Protein AF-A0A3M6FB90-F1 (afdb_monomer_lite)

InterPro domains:
  IPR027417 P-loop containing nucleoside triphosphate hydrolase [SSF52540] (6-266)

Radius of gyration: 25.92 Å; chains: 1; bounding box: 70×62×70 Å

Sequence (320 aa):
EALNLLPLTRPASAWEEDGNALFATLDGKLYPVGLATPKQNKLTSVVTGSSGQGKSVLLNKLGNVTVSSAQQRLPFMAGVDKGFSMQGQVALLRDSLPPERKDEVVGIVLQNSPKHCRNLFDIQLGARFPIAPERNWIISMLTAMCIDPSTGNPPNERDTRQILDRVISMAYTANAEKSPRAWARGVVPEVDTALDKSGLIERYSAQWWDSSTWYEVRDLLFEAGFVKEAQLAQFEAVPELADMTTFLNHEDVESAYGRVQRDGSQELLLEYLHRCMTDACREFKMLAGRTQFLISPRTRVIAIDLNNVMGDNSTNAGHL

Structure (mmCIF, N/CA/C/O backbone):
data_AF-A0A3M6FB90-F1
#
_entry.id   AF-A0A3M6FB90-F1
#
loop_
_atom_site.group_PDB
_atom_site.id
_atom_site.type_symbol
_atom_site.label_atom_id
_atom_site.label_alt_id
_atom_site.label_comp_id
_atom_site.label_asym_id
_atom_site.label_entity_id
_atom_site.label_seq_id
_atom_site.pdbx_PDB_ins_code
_atom_site.Cartn_x
_atom_site.Cartn_y
_atom_site.Cartn_z
_atom_site.occupancy
_atom_site.B_iso_or_equiv
_atom_site.auth_seq_id
_atom_site.auth_comp_id
_atom_site.auth_asym_id
_atom_site.auth_atom_id
_atom_site.pdbx_PDB_model_num
ATOM 1 N N . GLU A 1 1 ? 49.962 -18.627 -41.377 1.00 57.66 1 GLU A N 1
ATOM 2 C CA . GLU A 1 1 ? 48.523 -18.891 -41.612 1.00 57.66 1 GLU A CA 1
ATOM 3 C C . GLU A 1 1 ? 47.792 -19.479 -40.402 1.00 57.66 1 GLU A C 1
ATOM 5 O O . GLU A 1 1 ? 46.754 -18.937 -40.057 1.00 57.66 1 GLU A O 1
ATOM 10 N N . ALA A 1 2 ? 48.325 -20.482 -39.689 1.00 67.81 2 ALA A N 1
ATOM 11 C CA . ALA A 1 2 ? 47.663 -21.070 -38.506 1.00 67.81 2 ALA A CA 1
ATOM 12 C C . ALA A 1 2 ? 47.302 -20.070 -37.379 1.00 67.81 2 ALA A C 1
ATOM 14 O O . ALA A 1 2 ? 46.277 -20.229 -36.726 1.00 67.81 2 ALA A O 1
ATOM 15 N N . LEU A 1 3 ? 48.095 -19.007 -37.187 1.00 70.31 3 LEU A N 1
ATOM 16 C CA . LEU A 1 3 ? 47.821 -17.946 -36.204 1.00 70.31 3 LEU A CA 1
ATOM 17 C C . LEU A 1 3 ? 46.513 -17.177 -36.464 1.00 70.31 3 LEU A C 1
ATOM 19 O O . LEU A 1 3 ? 45.888 -16.733 -35.508 1.00 70.31 3 LEU A O 1
ATOM 23 N N . ASN A 1 4 ? 46.067 -17.071 -37.721 1.00 62.62 4 ASN A N 1
ATOM 24 C CA . ASN A 1 4 ? 44.816 -16.383 -38.074 1.00 62.62 4 ASN A CA 1
ATOM 25 C C . ASN A 1 4 ? 43.567 -17.222 -37.752 1.00 62.62 4 ASN A C 1
ATOM 27 O O . ASN A 1 4 ? 42.459 -16.696 -37.769 1.00 62.62 4 ASN A O 1
ATOM 31 N N . LEU A 1 5 ? 43.742 -18.519 -37.475 1.00 68.62 5 LEU A N 1
ATOM 32 C CA . LEU A 1 5 ? 42.675 -19.433 -37.061 1.00 68.62 5 LEU A CA 1
ATOM 33 C C . LEU A 1 5 ? 42.572 -19.550 -35.531 1.00 68.62 5 LEU A C 1
ATOM 35 O O . LEU A 1 5 ? 41.644 -20.182 -35.025 1.00 68.62 5 LEU A O 1
ATOM 39 N N . LEU A 1 6 ? 43.516 -18.965 -34.783 1.00 70.25 6 LEU A N 1
ATOM 40 C CA . LEU A 1 6 ? 43.480 -18.978 -33.326 1.00 70.25 6 LEU A CA 1
ATOM 41 C C . LEU A 1 6 ? 42.429 -17.976 -32.818 1.00 70.25 6 LEU A C 1
ATOM 43 O O . LEU A 1 6 ? 42.374 -16.845 -33.304 1.00 70.25 6 LEU A O 1
ATOM 47 N N . PRO A 1 7 ? 41.627 -18.329 -31.798 1.00 70.50 7 PRO A N 1
ATOM 48 C CA . PRO A 1 7 ? 40.563 -17.479 -31.262 1.00 70.50 7 PRO A CA 1
ATOM 49 C C . PRO A 1 7 ? 41.095 -16.331 -30.378 1.00 70.50 7 PRO A C 1
ATOM 51 O O . PRO A 1 7 ? 40.487 -15.999 -29.365 1.00 70.50 7 PRO A O 1
ATOM 54 N N . LEU A 1 8 ? 42.233 -15.731 -30.739 1.00 70.44 8 LEU A N 1
ATOM 55 C CA . LEU A 1 8 ? 42.980 -14.768 -29.919 1.00 70.44 8 LEU A CA 1
ATOM 56 C C . LEU A 1 8 ? 42.207 -13.470 -29.654 1.00 70.44 8 LEU A C 1
ATOM 58 O O . LEU A 1 8 ? 42.448 -12.809 -28.651 1.00 70.44 8 LEU A O 1
ATOM 62 N N . THR A 1 9 ? 41.274 -13.111 -30.536 1.00 71.62 9 THR A N 1
ATOM 63 C CA . THR A 1 9 ? 40.441 -11.904 -30.424 1.00 71.62 9 THR A CA 1
ATOM 64 C C . THR A 1 9 ? 38.995 -12.207 -30.031 1.00 71.62 9 THR A C 1
ATOM 66 O O . THR A 1 9 ? 38.161 -11.301 -30.029 1.00 71.62 9 THR A O 1
ATOM 69 N N . ARG A 1 10 ? 38.658 -13.467 -29.708 1.00 73.44 10 ARG A N 1
ATOM 70 C CA . ARG A 1 10 ? 37.277 -13.814 -29.349 1.00 73.44 10 ARG A CA 1
ATOM 71 C C . ARG A 1 10 ? 36.937 -13.240 -27.972 1.00 73.44 10 ARG A C 1
ATOM 73 O O . ARG A 1 10 ? 37.688 -13.481 -27.027 1.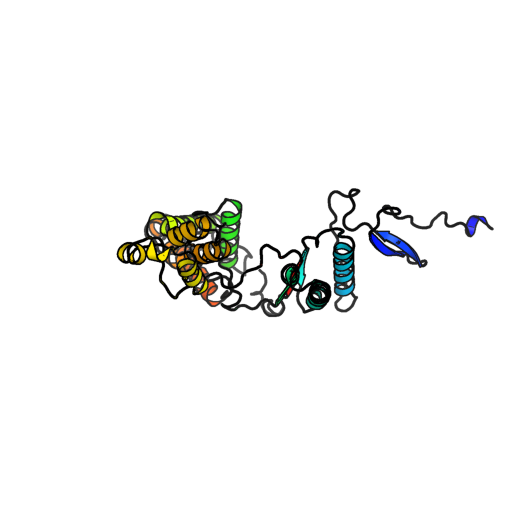00 73.44 10 ARG A O 1
ATOM 80 N N . PRO A 1 11 ? 35.785 -12.565 -27.816 1.00 74.19 11 PRO A N 1
ATOM 81 C CA . PRO A 1 11 ? 35.338 -12.084 -26.515 1.00 74.19 11 PRO A CA 1
ATOM 82 C C . PRO A 1 11 ? 35.272 -13.221 -25.485 1.00 74.19 11 PRO A C 1
ATOM 84 O O . PRO A 1 11 ? 34.698 -14.289 -25.741 1.00 74.19 11 PRO A O 1
ATOM 87 N N . ALA A 1 12 ? 35.870 -12.995 -24.319 1.00 82.38 12 ALA A N 1
ATOM 88 C CA . ALA A 1 12 ? 35.748 -13.843 -23.138 1.00 82.38 12 ALA A CA 1
ATOM 89 C C . ALA A 1 12 ? 34.747 -13.208 -22.171 1.00 82.38 12 ALA A C 1
ATOM 91 O O . ALA A 1 12 ? 34.645 -11.983 -22.099 1.00 82.38 12 ALA A O 1
ATOM 92 N N . SER A 1 13 ? 33.989 -14.037 -21.458 1.00 87.69 13 SER A N 1
ATOM 93 C CA . SER A 1 13 ? 33.039 -13.524 -20.476 1.00 87.69 13 SER A CA 1
ATOM 94 C C . SER A 1 13 ? 33.740 -13.236 -19.151 1.00 87.69 13 SER A C 1
ATOM 96 O O . SER A 1 13 ? 34.581 -14.006 -18.703 1.00 87.69 13 SER A O 1
ATOM 98 N N . ALA A 1 14 ? 33.336 -12.167 -18.463 1.00 86.75 14 ALA A N 1
ATOM 99 C CA . ALA A 1 14 ? 33.752 -11.920 -17.079 1.00 86.75 14 ALA A CA 1
ATOM 100 C C . ALA A 1 14 ? 33.159 -12.942 -16.076 1.00 86.75 14 ALA A C 1
ATOM 102 O O . ALA A 1 14 ? 33.576 -13.010 -14.914 1.00 86.75 14 ALA A O 1
ATOM 103 N N . TRP A 1 15 ? 32.190 -13.745 -16.529 1.00 90.19 15 TRP A N 1
ATOM 104 C CA . TRP A 1 15 ? 31.430 -14.718 -15.744 1.00 90.19 15 TRP A CA 1
ATOM 105 C C . TRP A 1 15 ? 31.609 -16.150 -16.255 1.00 90.19 15 TRP A C 1
ATOM 107 O O . TRP A 1 15 ? 30.656 -16.923 -16.260 1.00 90.19 15 TRP A O 1
ATOM 117 N N . GLU A 1 16 ? 32.801 -16.509 -16.739 1.00 83.31 16 GLU A N 1
ATOM 118 C CA . GLU A 1 16 ? 33.046 -17.845 -17.309 1.00 83.31 16 GLU A CA 1
ATOM 119 C C . GLU A 1 16 ? 32.691 -18.998 -16.358 1.00 83.31 16 GLU A C 1
ATOM 121 O O . GLU A 1 16 ? 32.164 -20.009 -16.813 1.00 83.31 16 GLU A O 1
ATOM 126 N N . GLU A 1 17 ? 32.906 -18.830 -15.053 1.00 82.19 17 GLU A N 1
ATOM 127 C CA . GLU A 1 17 ? 32.655 -19.875 -14.050 1.00 82.19 17 GLU A CA 1
ATOM 128 C C . GLU A 1 17 ? 31.279 -19.766 -13.367 1.00 82.19 17 GLU A C 1
ATOM 130 O O . GLU A 1 17 ? 30.759 -20.757 -12.862 1.00 82.19 17 GLU A O 1
ATOM 135 N N . ASP A 1 18 ? 30.681 -18.571 -13.336 1.00 83.38 18 ASP A N 1
ATOM 136 C CA . ASP A 1 18 ? 29.520 -18.239 -12.494 1.00 83.38 18 ASP A CA 1
ATOM 137 C C . ASP A 1 18 ? 28.369 -17.547 -13.251 1.00 83.38 18 ASP A C 1
ATOM 139 O O . ASP A 1 18 ? 27.427 -17.027 -12.648 1.00 83.38 18 ASP A O 1
ATOM 143 N N . GLY A 1 19 ? 28.427 -17.528 -14.584 1.00 87.88 19 GLY A N 1
ATOM 144 C CA . GLY A 1 19 ? 27.372 -16.990 -15.436 1.00 87.88 19 GLY A CA 1
ATOM 145 C C . GLY A 1 19 ? 26.162 -17.919 -15.488 1.00 87.88 19 GLY A C 1
ATOM 146 O O . GLY A 1 19 ? 26.261 -19.062 -15.927 1.00 87.88 19 GLY A O 1
ATOM 147 N N . ASN A 1 20 ? 24.995 -17.417 -15.089 1.00 89.81 20 ASN A N 1
ATOM 148 C CA . ASN A 1 20 ? 23.752 -18.190 -15.057 1.00 89.81 20 ASN A CA 1
ATOM 149 C C . ASN A 1 20 ? 22.859 -17.975 -16.289 1.00 89.81 20 ASN A C 1
ATOM 151 O O . ASN A 1 20 ? 22.000 -18.805 -16.583 1.00 89.81 20 ASN A O 1
ATOM 155 N N . ALA A 1 21 ? 23.063 -16.890 -17.039 1.00 92.00 21 ALA A N 1
ATOM 156 C CA . ALA A 1 21 ? 22.379 -16.639 -18.299 1.00 92.00 21 ALA A CA 1
ATOM 157 C C . ALA A 1 21 ? 23.308 -16.916 -19.482 1.00 92.00 21 ALA A C 1
ATOM 159 O O . ALA A 1 21 ? 24.331 -16.259 -19.651 1.00 92.00 21 ALA A O 1
ATOM 160 N N . LEU A 1 22 ? 22.928 -17.858 -20.344 1.00 90.75 22 LEU A N 1
ATOM 161 C CA . LEU A 1 22 ? 23.675 -18.150 -21.564 1.00 90.75 22 LEU A CA 1
ATOM 162 C C . LEU A 1 22 ? 23.155 -17.319 -22.743 1.00 90.75 22 LEU A C 1
ATOM 164 O O . LEU A 1 22 ? 21.958 -17.332 -23.078 1.00 90.75 22 LEU A O 1
ATOM 168 N N . PHE A 1 23 ? 24.087 -16.621 -23.386 1.00 90.94 23 PHE A N 1
ATOM 169 C CA . PHE A 1 23 ? 23.907 -15.900 -24.641 1.00 90.94 23 PHE A CA 1
ATOM 170 C C . PHE A 1 23 ? 24.831 -16.462 -25.720 1.00 90.94 23 PHE A C 1
ATOM 172 O O . PHE A 1 23 ? 25.692 -17.293 -25.441 1.00 90.94 23 PHE A O 1
ATOM 179 N N . ALA A 1 24 ? 24.641 -16.008 -26.956 1.00 89.62 24 ALA A N 1
ATOM 180 C CA . ALA A 1 24 ? 25.548 -16.284 -28.058 1.00 89.62 24 ALA A CA 1
ATOM 181 C C . ALA A 1 24 ? 26.187 -14.974 -28.525 1.00 89.62 24 ALA A C 1
ATOM 183 O O . ALA A 1 24 ? 25.503 -13.955 -28.645 1.00 89.62 24 ALA A O 1
ATOM 184 N N . THR A 1 25 ? 27.490 -14.997 -28.786 1.00 87.00 25 THR A N 1
ATOM 185 C CA . THR A 1 25 ? 28.162 -13.930 -29.534 1.00 87.00 25 THR A CA 1
ATOM 186 C C . THR A 1 25 ? 27.750 -13.972 -31.012 1.00 87.00 25 THR A C 1
ATOM 188 O O . THR A 1 25 ? 27.161 -14.949 -31.478 1.00 87.00 25 THR A O 1
ATOM 191 N N . LEU A 1 26 ? 28.079 -12.925 -31.778 1.00 84.00 26 LEU A N 1
ATOM 192 C CA . LEU A 1 26 ? 27.757 -12.847 -33.215 1.00 84.00 26 LEU A CA 1
ATOM 193 C C . LEU A 1 26 ? 28.362 -13.994 -34.042 1.00 84.00 26 LEU A C 1
ATOM 195 O O . LEU A 1 26 ? 27.799 -14.393 -35.053 1.00 84.00 26 LEU A O 1
ATOM 199 N N . ASP A 1 27 ? 29.488 -14.541 -33.594 1.00 84.31 27 ASP A N 1
ATOM 200 C CA . ASP A 1 27 ? 30.181 -15.690 -34.178 1.00 84.31 27 ASP A CA 1
ATOM 201 C C . ASP A 1 27 ? 29.776 -17.035 -33.533 1.00 84.31 27 ASP A C 1
ATOM 203 O O . ASP A 1 27 ? 30.463 -18.043 -33.703 1.00 84.31 27 ASP A O 1
ATOM 207 N N . GLY A 1 28 ? 28.679 -17.064 -32.767 1.00 82.94 28 GLY A N 1
ATOM 208 C CA . GLY A 1 28 ? 28.059 -18.286 -32.247 1.00 82.94 28 GLY A CA 1
ATOM 209 C C . GLY A 1 28 ? 28.736 -18.916 -31.024 1.00 82.94 28 GLY A C 1
ATOM 210 O O . GLY A 1 28 ? 28.388 -20.036 -30.652 1.00 82.94 28 GLY A O 1
ATOM 211 N N . LYS A 1 29 ? 29.690 -18.235 -30.372 1.00 85.94 29 LYS A N 1
ATOM 212 C CA . LYS A 1 29 ? 30.288 -18.705 -29.110 1.00 85.94 29 LYS A CA 1
ATOM 213 C C . LYS A 1 29 ? 29.269 -18.557 -27.983 1.00 85.94 29 LYS A C 1
ATOM 215 O O . LYS A 1 29 ? 28.651 -17.501 -27.848 1.00 85.94 29 LYS A O 1
ATOM 220 N N . LEU A 1 30 ? 29.146 -19.573 -27.128 1.00 87.75 30 LEU A N 1
ATOM 221 C CA . LEU A 1 30 ? 28.427 -19.417 -25.865 1.00 87.75 30 LEU A CA 1
ATOM 222 C C . LEU A 1 30 ? 29.111 -18.351 -25.006 1.00 87.75 30 LEU A C 1
ATOM 224 O O . LEU A 1 30 ? 30.325 -18.373 -24.801 1.00 87.75 30 LEU A O 1
ATOM 228 N N . TYR A 1 31 ? 28.306 -17.424 -24.508 1.00 91.06 31 TYR A N 1
ATOM 229 C CA . TYR A 1 31 ? 28.740 -16.281 -23.730 1.00 91.06 31 TYR A CA 1
ATOM 230 C C . TYR A 1 31 ? 27.931 -16.223 -22.429 1.00 91.06 31 TYR A C 1
ATOM 232 O O . TYR A 1 31 ? 26.781 -15.770 -22.438 1.00 91.06 31 TYR A O 1
ATOM 240 N N . PRO A 1 32 ? 28.489 -16.730 -21.317 1.00 92.19 32 PRO A N 1
ATOM 241 C CA . PRO A 1 32 ? 27.835 -16.679 -20.015 1.00 92.19 32 PRO A CA 1
ATOM 242 C C . PRO A 1 32 ? 27.704 -15.238 -19.522 1.00 92.19 32 PRO A C 1
ATOM 244 O O . PRO A 1 32 ? 28.607 -14.430 -19.714 1.00 92.19 32 PRO A O 1
ATOM 247 N N . VAL A 1 33 ? 26.605 -14.905 -18.858 1.00 91.56 33 VAL A N 1
ATOM 248 C CA . VAL A 1 33 ? 26.368 -13.606 -18.219 1.00 91.56 33 VAL A CA 1
ATOM 249 C C . VAL A 1 33 ? 25.783 -13.852 -16.833 1.00 91.56 33 VAL A C 1
ATOM 251 O O . VAL A 1 33 ? 24.835 -14.622 -16.687 1.00 91.56 33 VAL A O 1
ATOM 254 N N . GLY A 1 34 ? 26.352 -13.220 -15.808 1.00 90.38 34 GLY A N 1
ATOM 255 C CA . GLY A 1 34 ? 25.862 -13.320 -14.434 1.00 90.38 34 GLY A CA 1
ATOM 256 C C . GLY A 1 34 ? 24.771 -12.288 -14.148 1.00 90.38 34 GLY A C 1
ATOM 257 O O . GLY A 1 34 ? 25.040 -11.092 -14.183 1.00 90.38 34 GLY A O 1
ATOM 258 N N . LEU A 1 35 ? 23.549 -12.732 -13.839 1.00 87.88 35 LEU A N 1
ATOM 259 C CA . LEU A 1 35 ? 22.419 -11.843 -13.519 1.00 87.88 35 LEU A CA 1
ATOM 260 C C . LEU A 1 35 ? 22.341 -11.432 -12.037 1.00 87.88 35 LEU A C 1
ATOM 262 O O . LEU A 1 35 ? 21.669 -10.464 -11.695 1.00 87.88 35 LEU A O 1
ATOM 266 N N . ALA A 1 36 ? 23.006 -12.168 -11.148 1.00 80.06 36 ALA A N 1
ATOM 267 C CA . ALA A 1 36 ? 23.007 -11.918 -9.703 1.00 80.06 36 ALA A CA 1
ATOM 268 C C . ALA A 1 36 ? 24.271 -12.501 -9.045 1.00 80.06 36 ALA A C 1
ATOM 270 O O . ALA A 1 36 ? 24.206 -13.204 -8.039 1.00 80.06 36 ALA A O 1
ATOM 271 N N . THR A 1 37 ? 25.428 -12.280 -9.672 1.00 83.38 37 THR A N 1
ATOM 272 C CA . THR A 1 37 ? 26.717 -12.796 -9.188 1.00 83.38 37 THR A CA 1
ATOM 273 C C . THR A 1 37 ? 27.271 -11.952 -8.028 1.00 83.38 37 THR A C 1
ATOM 275 O O . THR A 1 37 ? 27.143 -10.725 -8.057 1.00 83.38 37 THR A O 1
ATOM 278 N N . PRO A 1 38 ? 27.990 -12.558 -7.062 1.00 83.50 38 PRO A N 1
ATOM 279 C CA . PRO A 1 38 ? 28.773 -11.828 -6.060 1.00 83.50 38 PRO A CA 1
ATOM 280 C C . PRO A 1 38 ? 29.845 -10.897 -6.648 1.00 83.50 38 PRO A C 1
ATOM 282 O O . PRO A 1 38 ? 30.330 -10.007 -5.954 1.00 83.50 38 PRO A O 1
ATOM 285 N N . LYS A 1 39 ? 30.224 -11.070 -7.923 1.00 86.56 39 LYS A N 1
ATOM 286 C CA . LYS A 1 39 ? 31.179 -10.188 -8.614 1.00 86.56 39 LYS A CA 1
ATOM 287 C C . LYS A 1 39 ? 30.626 -8.778 -8.863 1.00 86.56 39 LYS A C 1
ATOM 289 O O . LYS A 1 39 ? 31.384 -7.896 -9.258 1.00 86.56 39 LYS A O 1
ATOM 294 N N . GLN A 1 40 ? 29.321 -8.555 -8.683 1.00 86.56 40 GLN A N 1
ATOM 295 C CA . GLN A 1 40 ? 28.682 -7.254 -8.868 1.00 86.56 40 GLN A CA 1
ATOM 296 C C . GLN A 1 40 ? 27.801 -6.900 -7.669 1.00 86.56 40 GLN A C 1
ATOM 298 O O . GLN A 1 40 ? 26.905 -7.651 -7.301 1.00 86.56 40 GLN A O 1
ATOM 303 N N . ASN A 1 41 ? 27.985 -5.699 -7.117 1.00 86.75 41 ASN A N 1
ATOM 304 C CA . ASN A 1 41 ? 27.147 -5.206 -6.015 1.00 86.75 41 ASN A CA 1
ATOM 305 C C . ASN A 1 41 ? 25.705 -4.900 -6.454 1.00 86.75 41 ASN A C 1
ATOM 307 O O . ASN A 1 41 ? 24.780 -4.962 -5.650 1.00 86.75 41 ASN A O 1
ATOM 311 N N . LYS A 1 42 ? 25.515 -4.515 -7.722 1.00 88.12 42 LYS A N 1
ATOM 312 C CA . LYS A 1 42 ? 24.215 -4.166 -8.301 1.00 88.12 42 LYS A CA 1
ATOM 313 C C . LYS A 1 42 ? 24.225 -4.445 -9.800 1.00 88.12 42 LYS A C 1
ATOM 315 O O . LYS A 1 42 ? 25.129 -3.986 -10.496 1.00 88.12 42 LYS A O 1
ATOM 320 N N . LEU A 1 43 ? 23.180 -5.103 -10.299 1.00 87.50 43 LEU A N 1
ATOM 321 C CA . LEU A 1 43 ? 22.895 -5.205 -11.729 1.00 87.50 43 LEU A CA 1
ATOM 322 C C . LEU A 1 43 ? 21.730 -4.279 -12.081 1.00 87.50 43 LEU A C 1
ATOM 324 O O . LEU A 1 43 ? 20.650 -4.377 -11.509 1.00 87.50 43 LEU A O 1
ATOM 328 N N . THR A 1 44 ? 21.955 -3.365 -13.022 1.00 89.94 44 THR A N 1
ATOM 329 C CA . THR A 1 44 ? 20.893 -2.558 -13.637 1.00 89.94 44 THR A CA 1
ATOM 330 C C . THR A 1 44 ? 20.956 -2.787 -15.136 1.00 89.94 44 THR A C 1
ATOM 332 O O . THR A 1 44 ? 22.015 -2.619 -15.737 1.00 89.94 44 THR A O 1
ATOM 335 N N . SER A 1 45 ? 19.841 -3.191 -15.736 1.00 88.06 45 SER A N 1
ATOM 336 C CA . SER A 1 45 ? 19.761 -3.480 -17.166 1.00 88.06 45 SER A CA 1
ATOM 337 C C . SER A 1 45 ? 18.699 -2.606 -17.809 1.00 88.06 45 SER A C 1
ATOM 339 O O . SER A 1 45 ? 17.591 -2.484 -17.293 1.00 88.06 45 SER A O 1
ATOM 341 N N . VAL A 1 46 ? 19.042 -2.017 -18.950 1.00 91.06 46 VAL A N 1
ATOM 342 C CA . VAL A 1 46 ? 18.115 -1.244 -19.776 1.00 91.06 46 VAL A CA 1
ATOM 343 C C . VAL A 1 46 ? 17.931 -2.012 -21.076 1.00 91.06 46 VAL A C 1
ATOM 345 O O . VAL A 1 46 ? 18.893 -2.241 -21.806 1.00 91.06 46 VAL A O 1
ATOM 348 N N . VAL A 1 47 ? 16.700 -2.441 -21.347 1.00 89.56 47 VAL A N 1
ATOM 349 C CA . VAL A 1 47 ? 16.348 -3.176 -22.567 1.00 89.56 47 VAL A CA 1
ATOM 350 C C . VAL A 1 47 ? 15.525 -2.255 -23.456 1.00 89.56 47 VAL A C 1
ATOM 352 O O . VAL A 1 47 ? 14.409 -1.877 -23.104 1.00 89.56 47 VAL A O 1
ATOM 355 N N . THR A 1 48 ? 16.069 -1.897 -24.616 1.00 90.06 48 THR A N 1
ATOM 356 C CA . THR A 1 48 ? 15.424 -0.999 -25.581 1.00 90.06 48 THR A CA 1
ATOM 357 C C . THR A 1 48 ? 15.062 -1.742 -26.865 1.00 90.06 48 THR A C 1
ATOM 359 O O . THR A 1 48 ? 15.633 -2.779 -27.196 1.00 90.06 48 THR A O 1
ATOM 362 N N . GLY A 1 49 ? 14.062 -1.237 -27.586 1.00 87.31 49 GLY A N 1
ATOM 363 C CA . GLY A 1 49 ? 13.613 -1.814 -28.853 1.00 87.31 49 GLY A CA 1
ATOM 364 C C . GLY A 1 49 ? 12.170 -1.446 -29.179 1.00 87.31 49 GLY A C 1
ATOM 365 O O . GLY A 1 49 ? 11.386 -1.110 -28.289 1.00 87.31 49 GLY A O 1
ATOM 366 N N . SER A 1 50 ? 11.787 -1.540 -30.448 1.00 87.31 50 SER A N 1
ATOM 367 C CA . SER A 1 50 ? 10.405 -1.300 -30.890 1.00 87.31 50 SER A CA 1
ATOM 368 C C . SER A 1 50 ? 9.451 -2.403 -30.410 1.00 87.31 50 SER A C 1
ATOM 370 O O . SER A 1 50 ? 9.879 -3.460 -29.927 1.00 87.31 50 SER A O 1
ATOM 372 N N . SER A 1 51 ? 8.139 -2.163 -30.478 1.00 83.56 51 SER A N 1
ATOM 373 C CA . SER A 1 51 ? 7.147 -3.219 -30.218 1.00 83.56 51 SER A CA 1
ATOM 374 C C . SER A 1 51 ? 7.382 -4.417 -31.152 1.00 83.56 51 SER A C 1
ATOM 376 O O . SER A 1 51 ? 7.809 -4.234 -32.290 1.00 83.56 51 SER A O 1
ATOM 378 N N . GLY A 1 52 ? 7.183 -5.641 -30.658 1.00 83.88 52 GLY A N 1
ATOM 379 C CA . GLY A 1 52 ? 7.390 -6.875 -31.433 1.00 83.88 52 GLY A CA 1
ATOM 380 C C . GLY A 1 52 ? 8.843 -7.360 -31.584 1.00 83.88 52 GLY A C 1
ATOM 381 O O . GLY A 1 52 ? 9.050 -8.481 -32.025 1.00 83.88 52 GLY A O 1
ATOM 382 N N . GLN A 1 53 ? 9.854 -6.597 -31.151 1.00 88.69 53 GLN A N 1
ATOM 383 C CA . GLN A 1 53 ? 11.281 -6.968 -31.282 1.00 88.69 53 GLN A CA 1
ATOM 384 C C . GLN A 1 53 ? 11.799 -7.924 -30.183 1.00 88.69 53 GLN A C 1
ATOM 386 O O . GLN A 1 53 ? 12.996 -8.013 -29.933 1.00 88.69 53 GLN A O 1
ATOM 391 N N . GLY A 1 54 ? 10.907 -8.610 -29.459 1.00 87.19 54 GLY A N 1
ATOM 392 C CA . GLY A 1 54 ? 11.301 -9.615 -28.461 1.00 87.19 54 GLY A CA 1
ATOM 393 C C . GLY A 1 54 ? 11.751 -9.084 -27.090 1.00 87.19 54 GLY A C 1
ATOM 394 O O . GLY A 1 54 ? 12.266 -9.864 -26.292 1.00 87.19 54 GLY A O 1
ATOM 395 N N . LYS A 1 55 ? 11.521 -7.804 -26.755 1.00 89.25 55 LYS A N 1
ATOM 396 C CA . LYS A 1 55 ? 11.858 -7.239 -25.426 1.00 89.25 55 LYS A CA 1
ATOM 397 C C . LYS A 1 55 ? 11.271 -8.047 -24.263 1.00 89.25 55 LYS A C 1
ATOM 399 O O . LYS A 1 55 ? 12.003 -8.445 -23.363 1.00 89.25 55 LYS A O 1
ATOM 404 N N . SER A 1 56 ? 9.966 -8.323 -24.307 1.00 87.19 56 SER A N 1
ATOM 405 C CA . SER A 1 56 ? 9.275 -9.089 -23.261 1.00 87.19 56 SER A CA 1
ATOM 406 C C . SER A 1 56 ? 9.769 -10.534 -23.194 1.00 87.19 56 SER A C 1
ATOM 408 O O . SER A 1 56 ? 9.893 -11.091 -22.110 1.00 87.19 56 SER A O 1
ATOM 410 N N . VAL A 1 57 ? 10.131 -11.128 -24.339 1.00 88.56 57 VAL A N 1
ATOM 411 C CA . VAL A 1 57 ? 10.731 -12.472 -24.392 1.00 88.56 57 VAL A CA 1
ATOM 412 C C . VAL A 1 57 ? 12.076 -12.483 -23.672 1.00 88.56 57 VAL A C 1
ATOM 414 O O . VAL A 1 57 ? 12.326 -13.372 -22.860 1.00 88.56 57 VAL A O 1
ATOM 417 N N . LEU A 1 58 ? 12.924 -11.480 -23.923 1.00 89.81 58 LEU A N 1
ATOM 418 C CA . LEU A 1 58 ? 14.202 -11.343 -23.234 1.00 89.81 58 LEU A CA 1
ATOM 419 C C . LEU A 1 58 ? 13.995 -11.156 -21.726 1.00 89.81 58 LEU A C 1
ATOM 421 O O . LEU A 1 58 ? 14.569 -11.917 -20.957 1.00 89.81 58 LEU A O 1
ATOM 425 N N . LEU A 1 59 ? 13.153 -10.211 -21.297 1.00 89.62 59 LEU A N 1
ATOM 426 C CA . LEU A 1 59 ? 12.898 -9.957 -19.872 1.00 89.62 59 LEU A CA 1
ATOM 427 C C . LEU A 1 59 ? 12.347 -11.196 -19.147 1.00 89.62 59 LEU A C 1
ATOM 429 O O . LEU A 1 59 ? 12.864 -11.560 -18.092 1.00 89.62 59 LEU A O 1
ATOM 433 N N . ASN A 1 60 ? 11.385 -11.904 -19.747 1.00 87.88 60 ASN A N 1
ATOM 434 C CA . ASN A 1 60 ? 10.873 -13.165 -19.205 1.00 87.88 60 ASN A CA 1
ATOM 435 C C . ASN A 1 60 ? 11.960 -14.247 -19.131 1.00 87.88 60 ASN A C 1
ATOM 437 O O . ASN A 1 60 ? 12.044 -14.957 -18.128 1.00 87.88 60 ASN A O 1
ATOM 441 N N . LYS A 1 61 ? 12.830 -14.363 -20.148 1.00 89.69 61 LYS A N 1
ATOM 442 C CA . LYS A 1 61 ? 13.982 -15.281 -20.113 1.00 89.69 61 LYS A CA 1
ATOM 443 C C . LYS A 1 61 ? 14.894 -14.960 -18.928 1.00 89.69 61 LYS A C 1
ATOM 445 O O . LYS A 1 61 ? 15.257 -15.875 -18.196 1.00 89.69 61 LYS A O 1
ATOM 450 N N . LEU A 1 62 ? 15.249 -13.689 -18.723 1.00 90.50 62 LEU A N 1
ATOM 451 C CA . LEU A 1 62 ? 16.105 -13.275 -17.604 1.00 90.50 62 LEU A CA 1
ATOM 452 C C . LEU A 1 62 ? 15.447 -13.568 -16.254 1.00 90.50 62 LEU A C 1
ATOM 454 O O . LEU A 1 62 ? 16.097 -14.111 -15.365 1.00 90.50 62 LEU A O 1
ATOM 458 N N . GLY A 1 63 ? 14.150 -13.278 -16.118 1.00 89.19 63 GLY A N 1
ATOM 459 C CA . GLY A 1 63 ? 13.389 -13.621 -14.919 1.00 89.19 63 GLY A CA 1
ATOM 460 C C . GLY A 1 63 ? 13.399 -15.128 -14.642 1.00 89.19 63 GLY A C 1
ATOM 461 O O . GLY A 1 63 ? 13.725 -15.552 -13.535 1.00 89.19 63 GLY A O 1
ATOM 462 N N . ASN A 1 64 ? 13.142 -15.950 -15.662 1.00 89.12 64 ASN A N 1
ATOM 463 C CA . ASN A 1 64 ? 13.163 -17.408 -15.530 1.00 89.12 64 ASN A CA 1
ATOM 464 C C . ASN A 1 64 ? 14.541 -17.933 -15.130 1.00 89.12 64 ASN A C 1
ATOM 466 O O . ASN A 1 64 ? 14.609 -18.793 -14.260 1.00 89.12 64 ASN A O 1
ATOM 470 N N . VAL A 1 65 ? 15.622 -17.394 -15.703 1.00 90.62 65 VAL A N 1
ATOM 471 C CA . VAL A 1 65 ? 16.992 -17.748 -15.305 1.00 90.62 65 VAL A CA 1
ATOM 472 C C . VAL A 1 65 ? 17.226 -17.436 -13.828 1.00 90.62 65 VAL A C 1
ATOM 474 O O . VAL A 1 65 ? 17.772 -18.270 -13.109 1.00 90.62 65 VAL A O 1
ATOM 477 N N . THR A 1 66 ? 16.795 -16.270 -13.343 1.00 88.94 66 THR A N 1
ATOM 478 C CA . THR A 1 66 ? 16.930 -15.905 -11.924 1.00 88.94 66 THR A CA 1
ATOM 479 C C . THR A 1 66 ? 16.152 -16.863 -11.025 1.00 88.94 66 THR A C 1
ATOM 481 O O . THR A 1 66 ? 16.662 -17.286 -9.990 1.00 88.94 66 THR A O 1
ATOM 484 N N . VAL A 1 67 ? 14.940 -17.251 -11.430 1.00 88.69 67 VAL A N 1
ATOM 485 C CA . VAL A 1 67 ? 14.115 -18.197 -10.673 1.00 88.69 67 VAL A CA 1
ATOM 486 C C . VAL A 1 67 ? 14.711 -19.606 -10.684 1.00 88.69 67 VAL A C 1
ATOM 488 O O . VAL A 1 67 ? 14.823 -20.217 -9.626 1.00 88.69 67 VAL A O 1
ATOM 491 N N . SER A 1 68 ? 15.149 -20.110 -11.839 1.00 85.81 68 SER A N 1
ATOM 492 C CA . SER A 1 68 ? 15.731 -21.452 -11.964 1.00 85.81 68 SER A CA 1
ATOM 493 C C . SER A 1 68 ? 17.114 -21.571 -11.324 1.00 85.81 68 SER A C 1
ATOM 495 O O . SER A 1 68 ? 17.527 -22.666 -10.962 1.00 85.81 68 SER A O 1
ATOM 497 N N . SER A 1 69 ? 17.840 -20.458 -11.183 1.00 85.00 69 SER A N 1
ATOM 498 C CA . SER A 1 69 ? 19.130 -20.419 -10.480 1.00 85.00 69 SER A CA 1
ATOM 499 C C . SER A 1 69 ? 18.973 -20.481 -8.956 1.00 85.00 69 SER A C 1
ATOM 501 O O . SER A 1 69 ? 19.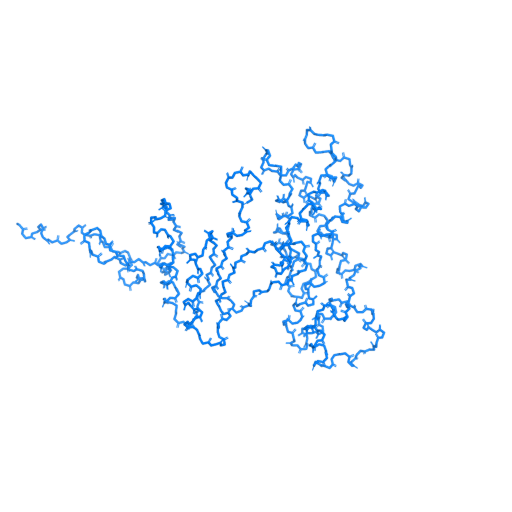961 -20.663 -8.244 1.00 85.00 69 SER A O 1
ATOM 503 N N . ALA A 1 70 ? 17.760 -20.293 -8.428 1.00 78.94 70 ALA A N 1
ATOM 504 C CA . ALA A 1 70 ? 17.523 -20.271 -6.995 1.00 78.94 70 ALA A CA 1
ATOM 505 C C . ALA A 1 70 ? 17.477 -21.697 -6.423 1.00 78.94 70 ALA A C 1
ATOM 507 O O . ALA A 1 70 ? 16.702 -22.536 -6.869 1.00 78.94 70 ALA A O 1
ATOM 508 N N . GLN A 1 71 ? 18.305 -21.975 -5.411 1.00 70.50 71 GLN A N 1
ATOM 509 C CA . GLN A 1 71 ? 18.519 -23.352 -4.944 1.00 70.50 71 GLN A CA 1
ATOM 510 C C . GLN A 1 71 ? 17.516 -23.844 -3.891 1.00 70.50 71 GLN A C 1
ATOM 512 O O . GLN A 1 71 ? 17.238 -25.037 -3.831 1.00 70.50 71 GLN A O 1
ATOM 517 N N . GLN A 1 72 ? 16.979 -22.962 -3.039 1.00 79.31 72 GLN A N 1
ATOM 518 C CA . GLN A 1 72 ? 16.119 -23.379 -1.914 1.00 79.31 72 GLN A CA 1
ATOM 519 C C . GLN A 1 72 ? 14.731 -22.743 -1.913 1.00 79.31 72 GLN A C 1
ATOM 521 O O . GLN A 1 72 ? 13.755 -23.367 -1.500 1.00 79.31 72 GLN A O 1
ATOM 526 N N . ARG A 1 73 ? 14.630 -21.479 -2.325 1.00 86.25 73 ARG A N 1
ATOM 527 C CA . ARG A 1 73 ? 13.390 -20.700 -2.307 1.00 86.25 73 ARG A CA 1
ATOM 528 C C . ARG A 1 73 ? 13.347 -19.836 -3.546 1.00 86.25 73 ARG A C 1
ATOM 530 O O . ARG A 1 73 ? 14.396 -19.395 -4.008 1.00 86.25 73 ARG A O 1
ATOM 537 N N . LEU A 1 74 ? 12.144 -19.556 -4.037 1.00 91.31 74 LEU A N 1
ATOM 538 C CA . LEU A 1 74 ? 11.979 -18.604 -5.128 1.00 91.31 74 LEU A CA 1
ATOM 539 C C . LEU A 1 74 ? 12.614 -17.254 -4.751 1.00 91.31 74 LEU A C 1
ATOM 541 O O . LEU A 1 74 ? 12.544 -16.844 -3.588 1.00 91.31 74 LEU A O 1
ATOM 545 N N . PRO A 1 75 ? 13.252 -16.544 -5.687 1.00 90.19 75 PRO A N 1
ATOM 546 C CA . PRO A 1 75 ? 13.741 -15.200 -5.420 1.00 90.19 75 PRO A CA 1
ATOM 547 C C . PRO A 1 75 ? 12.562 -14.241 -5.218 1.00 90.19 75 PRO A C 1
ATOM 549 O O . PRO A 1 75 ? 11.444 -14.518 -5.654 1.00 90.19 75 PRO A O 1
ATOM 552 N N . PHE A 1 76 ? 12.817 -13.105 -4.565 1.00 91.69 76 PHE A N 1
ATOM 553 C CA . PHE A 1 76 ? 11.858 -12.006 -4.608 1.00 91.69 76 PHE A CA 1
ATOM 554 C C . PHE A 1 76 ? 11.913 -11.346 -5.985 1.00 91.69 76 PHE A C 1
ATOM 556 O O . PHE A 1 76 ? 12.979 -10.912 -6.420 1.00 91.69 76 PHE A O 1
ATOM 563 N N . MET A 1 77 ? 10.776 -11.293 -6.670 1.00 91.56 77 MET A N 1
ATOM 564 C CA . MET A 1 77 ? 10.649 -10.723 -8.004 1.00 91.56 77 MET A CA 1
ATOM 565 C C . MET A 1 77 ? 9.320 -9.989 -8.119 1.00 91.56 77 MET A C 1
ATOM 567 O O . MET A 1 77 ? 8.270 -10.569 -7.859 1.00 91.56 77 MET A O 1
ATOM 571 N N . ALA A 1 78 ? 9.376 -8.728 -8.536 1.00 92.00 78 ALA A N 1
ATOM 572 C CA . ALA A 1 78 ? 8.204 -7.932 -8.860 1.00 92.00 78 ALA A CA 1
ATOM 573 C C . ALA A 1 78 ? 8.294 -7.476 -10.314 1.00 92.00 78 ALA A C 1
ATOM 575 O O . ALA A 1 78 ? 9.287 -6.875 -10.725 1.00 92.00 78 ALA A O 1
ATOM 576 N N . GLY A 1 79 ? 7.263 -7.798 -11.084 1.00 90.50 79 GLY A N 1
ATOM 577 C CA . GLY A 1 79 ? 7.095 -7.390 -12.465 1.00 90.50 79 GLY A CA 1
ATOM 578 C C . GLY A 1 79 ? 5.890 -6.478 -12.610 1.00 90.50 79 GLY A C 1
ATOM 579 O O . GLY A 1 79 ? 4.829 -6.772 -12.063 1.00 90.50 79 GLY A O 1
ATOM 580 N N . VAL A 1 80 ? 6.052 -5.389 -13.351 1.00 90.19 80 VAL A N 1
ATOM 581 C CA . VAL A 1 80 ? 4.965 -4.484 -13.726 1.00 90.19 80 VAL A CA 1
ATOM 582 C C . VAL A 1 80 ? 4.988 -4.377 -15.242 1.00 90.19 80 VAL A C 1
ATOM 584 O O . VAL A 1 80 ? 6.007 -3.989 -15.813 1.00 90.19 80 VAL A O 1
ATOM 587 N N . ASP A 1 81 ? 3.896 -4.771 -15.889 1.00 85.88 81 ASP A N 1
ATOM 588 C CA . ASP A 1 81 ? 3.805 -4.851 -17.346 1.00 85.88 81 ASP A CA 1
ATOM 589 C C . ASP A 1 81 ? 2.491 -4.245 -17.854 1.00 85.88 81 ASP A C 1
ATOM 591 O O . ASP A 1 81 ? 1.468 -4.270 -17.170 1.00 85.88 81 ASP A O 1
ATOM 595 N N . LYS A 1 82 ? 2.516 -3.706 -19.075 1.00 81.44 82 LYS A N 1
ATOM 596 C CA . LYS A 1 82 ? 1.310 -3.326 -19.819 1.00 81.44 82 LYS A CA 1
ATOM 597 C C . LYS A 1 82 ? 1.025 -4.443 -20.820 1.00 81.44 82 LYS A C 1
ATOM 599 O O . LYS A 1 82 ? 1.495 -4.397 -21.958 1.00 81.44 82 LYS A O 1
ATOM 604 N N . GLY A 1 83 ? 0.263 -5.442 -20.374 1.00 75.62 83 GLY A N 1
ATOM 605 C CA . GLY A 1 83 ? -0.101 -6.626 -21.145 1.00 75.62 83 GLY A CA 1
ATOM 606 C C . GLY A 1 83 ? 0.215 -7.945 -20.434 1.00 75.62 83 GLY A C 1
ATOM 607 O O . GLY A 1 83 ? 0.894 -8.006 -19.413 1.00 75.62 83 GLY A O 1
ATOM 608 N N . PHE A 1 84 ? -0.253 -9.045 -21.026 1.00 74.56 84 PHE A N 1
ATOM 609 C CA . PHE A 1 84 ? -0.240 -10.370 -20.397 1.00 74.56 84 PHE A CA 1
ATOM 610 C C . PHE A 1 84 ? 1.118 -11.094 -20.450 1.00 74.56 84 PHE A C 1
ATOM 612 O O . PHE A 1 84 ? 1.179 -12.305 -20.223 1.00 74.56 84 PHE A O 1
ATOM 619 N N . SER A 1 85 ? 2.222 -10.410 -20.776 1.00 77.94 85 SER A N 1
ATOM 620 C CA . SER A 1 85 ? 3.475 -11.104 -21.105 1.00 77.94 85 SER A CA 1
ATOM 621 C C . SER A 1 85 ? 4.084 -11.817 -19.895 1.00 77.94 85 SER A C 1
ATOM 623 O O . SER A 1 85 ? 4.580 -12.938 -20.026 1.00 77.94 85 SER A O 1
ATOM 625 N N . MET A 1 86 ? 3.972 -11.227 -18.704 1.00 84.31 86 MET A N 1
ATOM 626 C CA . MET A 1 86 ? 4.434 -11.844 -17.457 1.00 84.31 86 MET A CA 1
ATOM 627 C C . MET A 1 86 ? 3.437 -12.855 -16.869 1.00 84.31 86 MET A C 1
ATOM 629 O O . MET A 1 86 ? 3.830 -13.704 -16.070 1.00 84.31 86 MET A O 1
ATOM 633 N N . GLN A 1 87 ? 2.167 -12.845 -17.295 1.00 85.62 87 GLN A N 1
ATOM 634 C CA . GLN A 1 87 ? 1.171 -13.816 -16.814 1.00 85.62 87 GLN A CA 1
ATOM 635 C C . GLN A 1 87 ? 1.518 -15.246 -17.246 1.00 85.62 87 GLN A C 1
ATOM 637 O O . GLN A 1 87 ? 1.308 -16.190 -16.488 1.00 85.62 87 GLN A O 1
ATOM 642 N N . GLY A 1 88 ? 2.137 -15.411 -18.421 1.00 85.31 88 GLY A N 1
ATOM 643 C CA . GLY A 1 88 ? 2.659 -16.709 -18.857 1.00 85.31 88 GLY A CA 1
ATOM 644 C C . GLY A 1 88 ? 3.763 -17.248 -17.939 1.00 85.31 88 GLY A C 1
ATOM 645 O O . GLY A 1 88 ? 3.775 -18.435 -17.620 1.00 85.31 88 GLY A O 1
ATOM 646 N N . GLN A 1 89 ? 4.657 -16.377 -17.457 1.00 87.12 89 GLN A N 1
ATOM 647 C CA . GLN A 1 89 ? 5.685 -16.754 -16.482 1.00 87.12 89 GLN A CA 1
ATOM 648 C C . GLN A 1 89 ? 5.058 -17.138 -15.137 1.00 87.12 89 GLN A C 1
ATOM 650 O O . GLN A 1 89 ? 5.428 -18.161 -14.566 1.00 87.12 89 GLN A O 1
ATOM 655 N N . VAL A 1 90 ? 4.092 -16.355 -14.650 1.00 91.38 90 VAL A N 1
ATOM 656 C CA . VAL A 1 90 ? 3.346 -16.672 -13.422 1.00 91.38 90 VAL A CA 1
ATOM 657 C C . VAL A 1 90 ? 2.690 -18.043 -13.527 1.00 91.38 90 VAL A C 1
ATOM 659 O O . VAL A 1 90 ? 2.862 -18.851 -12.619 1.00 91.38 90 VAL A O 1
ATOM 662 N N . ALA A 1 91 ? 1.971 -18.321 -14.618 1.00 90.75 91 ALA A N 1
ATOM 663 C CA . ALA A 1 91 ? 1.301 -19.602 -14.824 1.00 90.75 91 ALA A CA 1
ATOM 664 C C . ALA A 1 91 ? 2.303 -20.766 -14.796 1.00 90.75 91 ALA A C 1
ATOM 666 O O . ALA A 1 91 ? 2.131 -21.704 -14.021 1.00 90.75 91 ALA A O 1
ATOM 667 N N . LEU A 1 92 ? 3.408 -20.649 -15.544 1.00 90.06 92 LEU A N 1
ATOM 668 C CA . LEU A 1 92 ? 4.471 -21.655 -15.579 1.00 90.06 92 LEU A CA 1
ATOM 669 C C . LEU A 1 92 ? 5.055 -21.934 -14.187 1.00 90.06 92 LEU A C 1
ATOM 671 O O . LEU A 1 92 ? 5.196 -23.090 -13.783 1.00 90.06 92 LEU A O 1
ATOM 675 N N . LEU A 1 93 ? 5.404 -20.880 -13.447 1.00 91.06 93 LEU A N 1
ATOM 676 C CA . LEU A 1 93 ? 5.983 -21.012 -12.113 1.00 91.06 93 LEU A CA 1
ATOM 677 C C . LEU A 1 93 ? 4.972 -21.588 -11.119 1.00 91.06 93 LEU A C 1
ATOM 679 O O . LEU A 1 93 ? 5.321 -22.469 -10.340 1.00 91.06 93 LEU A O 1
ATOM 683 N N . ARG A 1 94 ? 3.717 -21.133 -11.160 1.00 92.81 94 ARG A N 1
ATOM 684 C CA . ARG A 1 94 ? 2.656 -21.588 -10.256 1.00 92.81 94 ARG A CA 1
ATOM 685 C C . ARG A 1 94 ? 2.262 -23.046 -10.504 1.00 92.81 94 ARG A C 1
ATOM 687 O O . ARG A 1 94 ? 1.969 -23.751 -9.541 1.00 92.81 94 ARG A O 1
ATOM 694 N N . ASP A 1 95 ? 2.286 -23.507 -11.753 1.00 92.69 95 ASP A N 1
ATOM 695 C CA . ASP A 1 95 ? 2.031 -24.911 -12.108 1.00 92.69 95 ASP A CA 1
ATOM 696 C C . ASP A 1 95 ? 3.201 -25.833 -11.758 1.00 92.69 95 ASP A C 1
ATOM 698 O O . ASP A 1 95 ? 2.995 -27.008 -11.462 1.00 92.69 95 ASP A O 1
ATOM 702 N N . SER A 1 96 ? 4.419 -25.289 -11.716 1.00 91.06 96 SER A N 1
ATOM 703 C CA . SER A 1 96 ? 5.617 -26.021 -11.288 1.00 91.06 96 SER A CA 1
ATOM 704 C C . SER A 1 96 ? 5.727 -26.168 -9.763 1.00 91.06 96 SER A C 1
ATOM 706 O O . SER A 1 96 ? 6.585 -26.905 -9.278 1.00 91.06 96 SER A O 1
ATOM 708 N N . LEU A 1 97 ? 4.892 -25.462 -8.990 1.00 91.44 97 LEU A N 1
ATOM 709 C CA . LEU A 1 97 ? 4.887 -25.517 -7.529 1.00 91.44 97 LEU A CA 1
ATOM 710 C C . LEU A 1 97 ? 3.857 -26.520 -6.997 1.00 91.44 97 LEU A C 1
ATOM 712 O O . LEU A 1 97 ? 2.751 -26.629 -7.539 1.00 91.44 97 LEU A O 1
ATOM 716 N N . PRO A 1 98 ? 4.165 -27.200 -5.879 1.00 93.38 98 PRO A N 1
ATOM 717 C CA . PRO A 1 98 ? 3.186 -28.038 -5.202 1.00 93.38 98 PRO A CA 1
ATOM 718 C C . PRO A 1 98 ? 2.027 -27.184 -4.639 1.00 93.38 98 PRO A C 1
ATOM 720 O O . PRO A 1 98 ? 2.203 -25.977 -4.416 1.00 93.38 98 PRO A O 1
ATOM 723 N N . PRO A 1 99 ? 0.828 -27.769 -4.427 1.00 93.44 99 PRO A N 1
ATOM 724 C CA . PRO A 1 99 ? -0.395 -27.029 -4.097 1.00 93.44 99 PRO A CA 1
ATOM 725 C C . PRO A 1 99 ? -0.250 -26.033 -2.939 1.00 93.44 99 PRO A C 1
ATOM 727 O O . PRO A 1 99 ? -0.722 -24.902 -3.029 1.00 93.44 99 PRO A O 1
ATOM 730 N N . GLU A 1 100 ? 0.459 -26.416 -1.882 1.00 93.00 100 GLU A N 1
ATOM 731 C CA . GLU A 1 100 ? 0.666 -25.622 -0.673 1.00 93.00 100 GLU A CA 1
ATOM 732 C C . GLU A 1 100 ? 1.589 -24.410 -0.870 1.00 93.00 100 GLU A C 1
ATOM 734 O O . GLU A 1 100 ? 1.573 -23.490 -0.047 1.00 93.00 100 GLU A O 1
ATOM 739 N N . ARG A 1 101 ? 2.363 -24.380 -1.963 1.00 92.12 101 ARG A N 1
ATOM 740 C CA . ARG A 1 101 ? 3.314 -23.311 -2.310 1.00 92.12 101 ARG A CA 1
ATOM 741 C C . ARG A 1 101 ? 2.834 -22.411 -3.446 1.00 92.12 101 ARG A C 1
ATOM 743 O O . ARG A 1 101 ? 3.520 -21.449 -3.776 1.00 92.12 101 ARG A O 1
ATOM 750 N N . LYS A 1 102 ? 1.655 -22.661 -4.027 1.00 92.31 102 LYS A N 1
ATOM 751 C CA . LYS A 1 102 ? 1.136 -21.854 -5.148 1.00 92.31 102 LYS A CA 1
ATOM 752 C C . LYS A 1 102 ? 0.979 -20.368 -4.811 1.00 92.31 102 LYS A C 1
ATOM 754 O O . LYS A 1 102 ? 1.117 -19.536 -5.700 1.00 92.31 102 LYS A O 1
ATOM 759 N N . ASP A 1 103 ? 0.767 -20.028 -3.542 1.00 91.69 103 ASP A N 1
ATOM 760 C CA . ASP A 1 103 ? 0.696 -18.636 -3.071 1.00 91.69 103 ASP A CA 1
ATOM 761 C C . ASP A 1 103 ? 2.051 -17.909 -3.064 1.00 91.69 103 ASP A C 1
ATOM 763 O O . ASP A 1 103 ? 2.088 -16.705 -2.826 1.00 91.69 103 ASP A O 1
ATOM 767 N N . GLU A 1 104 ? 3.169 -18.599 -3.323 1.00 93.81 104 GLU A N 1
ATOM 768 C CA . GLU A 1 104 ? 4.468 -17.945 -3.527 1.00 93.81 104 GLU A CA 1
ATOM 769 C C . GLU A 1 104 ? 4.528 -17.176 -4.858 1.00 93.81 104 GLU A C 1
ATOM 771 O O . GLU A 1 104 ? 5.405 -16.328 -5.029 1.00 93.81 104 GLU A O 1
ATOM 776 N N . VAL A 1 105 ? 3.616 -17.451 -5.797 1.00 94.38 105 VAL A N 1
ATOM 777 C CA . VAL A 1 105 ? 3.597 -16.852 -7.136 1.00 94.38 105 VAL A CA 1
ATOM 778 C C . VAL A 1 105 ? 2.205 -16.309 -7.443 1.00 94.38 105 VAL A C 1
ATOM 780 O O . VAL A 1 105 ? 1.235 -17.066 -7.536 1.00 94.38 105 VAL A O 1
ATOM 783 N N . VAL A 1 106 ? 2.105 -14.994 -7.632 1.00 93.19 106 VAL A N 1
ATOM 784 C CA . VAL A 1 106 ? 0.830 -14.296 -7.834 1.00 93.19 106 VAL A CA 1
ATOM 785 C C . VAL A 1 106 ? 0.875 -13.455 -9.109 1.00 93.19 106 VAL A C 1
ATOM 787 O O . VAL A 1 106 ? 1.747 -12.609 -9.286 1.00 93.19 106 VAL A O 1
ATOM 790 N N . GLY A 1 107 ? -0.094 -13.680 -9.994 1.00 91.75 107 GLY A N 1
ATOM 791 C CA . GLY A 1 107 ? -0.383 -12.808 -11.129 1.00 91.75 107 GLY A CA 1
ATOM 792 C C . GLY A 1 107 ? -1.621 -11.982 -10.831 1.00 91.75 107 GLY A C 1
ATOM 793 O O . GLY A 1 107 ? -2.639 -12.526 -10.406 1.00 91.75 107 GLY A O 1
ATOM 794 N N . ILE A 1 108 ? -1.526 -10.673 -11.031 1.00 89.50 108 ILE A N 1
ATOM 795 C CA . ILE A 1 108 ? -2.599 -9.720 -10.770 1.00 89.50 108 ILE A CA 1
ATOM 796 C C . ILE A 1 108 ? -2.886 -8.996 -12.070 1.00 89.50 108 ILE A C 1
ATOM 798 O O . ILE A 1 108 ? -1.992 -8.386 -12.648 1.00 89.50 108 ILE A O 1
ATOM 802 N N . VAL A 1 109 ? -4.138 -9.042 -12.510 1.00 89.38 109 VAL A N 1
ATOM 803 C CA . VAL A 1 109 ? -4.632 -8.143 -13.550 1.00 89.38 109 VAL A CA 1
ATOM 804 C C . VAL A 1 109 ? -5.316 -6.996 -12.835 1.00 89.38 109 VAL A C 1
ATOM 806 O O . VAL A 1 109 ? -6.428 -7.147 -12.331 1.00 89.38 109 VAL A O 1
ATOM 809 N N . LEU A 1 110 ? -4.616 -5.871 -12.726 1.00 87.81 110 LEU A N 1
ATOM 810 C CA . LEU A 1 110 ? -5.062 -4.762 -11.905 1.00 87.81 110 LEU A CA 1
ATOM 811 C C . LEU A 1 110 ? -6.305 -4.125 -12.525 1.00 87.81 110 LEU A C 1
ATOM 81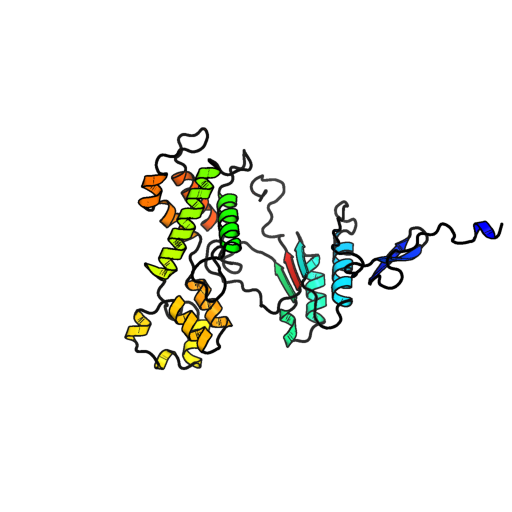3 O O . LEU A 1 110 ? -6.366 -3.903 -13.733 1.00 87.81 110 LEU A O 1
ATOM 817 N N . GLN A 1 111 ? -7.309 -3.846 -11.700 1.00 89.50 111 GLN A N 1
ATOM 818 C CA . GLN A 1 111 ? -8.537 -3.183 -12.121 1.00 89.50 111 GLN A CA 1
ATOM 819 C C . GLN A 1 111 ? -8.909 -2.124 -11.102 1.00 89.50 111 GLN A C 1
ATOM 821 O O . GLN A 1 111 ? -8.923 -2.387 -9.899 1.00 89.50 111 GLN A O 1
ATOM 826 N N . ASN A 1 112 ? -9.309 -0.958 -11.589 1.00 89.50 112 ASN A N 1
ATOM 827 C CA . ASN A 1 112 ? -9.807 0.110 -10.744 1.00 89.50 112 ASN A CA 1
ATOM 828 C C . ASN A 1 112 ? -11.212 -0.229 -10.208 1.00 89.50 112 ASN A C 1
ATOM 830 O O . ASN A 1 112 ? -12.243 0.111 -10.790 1.00 89.50 112 ASN A O 1
ATOM 834 N N . SER A 1 113 ? -11.249 -0.996 -9.122 1.00 91.31 113 SER A N 1
ATOM 835 C CA . SER A 1 113 ? -12.469 -1.567 -8.558 1.00 91.31 113 SER A CA 1
ATOM 836 C C . SER A 1 113 ? -12.327 -1.772 -7.048 1.00 91.31 113 SER A C 1
ATOM 838 O O . SER A 1 113 ? -11.216 -2.038 -6.585 1.00 91.31 113 SER A O 1
ATOM 840 N N . PRO A 1 114 ? -13.437 -1.770 -6.287 1.00 89.88 114 PRO A N 1
ATOM 841 C CA . PRO A 1 114 ? -13.396 -2.031 -4.846 1.00 89.88 114 PRO A CA 1
ATOM 842 C C . PRO A 1 114 ? -12.807 -3.403 -4.480 1.00 89.88 114 PRO A C 1
ATOM 844 O O . PRO A 1 114 ? -12.210 -3.564 -3.425 1.00 89.88 114 PRO A O 1
ATOM 847 N N . LYS A 1 115 ? -12.919 -4.403 -5.367 1.00 90.81 115 LYS A N 1
ATOM 848 C CA . LYS A 1 115 ? -12.352 -5.747 -5.146 1.00 90.81 115 LYS A CA 1
ATOM 849 C C . LYS A 1 115 ? -10.824 -5.767 -5.138 1.00 90.81 115 LYS A C 1
ATOM 851 O O . LYS A 1 115 ? -10.234 -6.635 -4.510 1.00 90.81 115 LYS A O 1
ATOM 856 N N . HIS A 1 116 ? -10.203 -4.830 -5.848 1.00 89.88 116 HIS A N 1
ATOM 857 C CA . HIS A 1 116 ? -8.752 -4.651 -5.878 1.00 89.88 116 HIS A CA 1
ATOM 858 C C . HIS A 1 116 ? -8.307 -3.549 -4.913 1.00 89.88 116 HIS A C 1
ATOM 860 O O . HIS A 1 116 ? -7.193 -3.043 -5.033 1.00 89.88 116 HIS A O 1
ATOM 866 N N . CYS A 1 117 ? -9.183 -3.148 -3.985 1.00 92.94 117 CYS A N 1
ATOM 867 C CA . CYS A 1 117 ? -8.898 -2.044 -3.095 1.00 92.94 117 CYS A CA 1
ATOM 868 C C . CYS A 1 117 ? -7.799 -2.405 -2.104 1.00 92.94 117 CYS A C 1
ATOM 870 O O . CYS A 1 117 ? -7.877 -3.421 -1.404 1.00 92.94 117 CYS A O 1
ATOM 872 N N . ARG A 1 118 ? -6.792 -1.538 -2.050 1.00 93.31 118 ARG A N 1
ATOM 873 C CA . ARG A 1 118 ? -5.785 -1.487 -1.006 1.00 93.31 118 ARG A CA 1
ATOM 874 C C . ARG A 1 118 ? -5.725 -0.054 -0.503 1.00 93.31 118 ARG A C 1
ATOM 876 O O . ARG A 1 118 ? -5.373 0.855 -1.251 1.00 93.31 118 ARG A O 1
ATOM 883 N N . ASN A 1 119 ? -6.093 0.119 0.753 1.00 95.31 119 ASN A N 1
ATOM 884 C CA . ASN A 1 119 ? -6.165 1.409 1.401 1.00 95.31 119 ASN A CA 1
ATOM 885 C C . ASN A 1 119 ? -4.778 2.063 1.457 1.00 95.31 119 ASN A C 1
ATOM 887 O O . ASN A 1 119 ? -3.797 1.447 1.879 1.00 95.31 119 ASN A O 1
ATOM 891 N N . LEU A 1 120 ? -4.701 3.334 1.062 1.00 94.56 120 LEU A N 1
ATOM 892 C CA . LEU A 1 120 ? -3.471 4.129 1.141 1.00 94.56 120 LEU A CA 1
ATOM 893 C C . LEU A 1 120 ? -2.988 4.322 2.583 1.00 94.56 120 LEU A C 1
ATOM 895 O O . LEU A 1 120 ? -1.809 4.542 2.820 1.00 94.56 120 LEU A O 1
ATOM 899 N N . PHE A 1 121 ? -3.890 4.242 3.553 1.00 97.19 121 PHE A N 1
ATOM 900 C CA . PHE A 1 121 ? -3.596 4.495 4.961 1.00 97.19 121 PHE A CA 1
ATOM 901 C C . PHE A 1 121 ? -3.333 3.201 5.743 1.00 97.19 121 PHE A C 1
ATOM 903 O O . PHE A 1 121 ? -3.371 3.188 6.972 1.00 97.19 121 PHE A O 1
ATOM 910 N N . ASP A 1 122 ? -3.068 2.096 5.049 1.00 95.69 122 ASP A N 1
ATOM 911 C CA . ASP A 1 122 ? -2.616 0.879 5.708 1.00 95.69 122 ASP A CA 1
ATOM 912 C C . ASP A 1 122 ? -1.222 1.071 6.311 1.00 95.69 122 ASP A C 1
ATOM 914 O O . ASP A 1 122 ? -0.282 1.516 5.650 1.00 95.69 122 ASP A O 1
ATOM 918 N N . ILE A 1 123 ? -1.087 0.664 7.571 1.00 96.06 123 ILE A N 1
ATOM 919 C CA . ILE A 1 123 ? 0.166 0.662 8.334 1.00 96.06 123 ILE A CA 1
ATOM 920 C C . ILE A 1 123 ? 0.444 -0.743 8.864 1.00 96.06 123 ILE A C 1
ATOM 922 O O . ILE A 1 123 ? -0.404 -1.638 8.781 1.00 96.06 123 ILE A O 1
ATOM 926 N N . GLN A 1 124 ? 1.640 -0.948 9.415 1.00 94.25 124 GLN A N 1
ATOM 927 C CA . GLN A 1 124 ? 2.024 -2.249 9.965 1.00 94.25 124 GLN A CA 1
ATOM 928 C C . GLN A 1 124 ? 1.038 -2.741 11.029 1.00 94.25 124 GLN A C 1
ATOM 930 O O . GLN A 1 124 ? 0.546 -1.971 11.857 1.00 94.25 124 GLN A O 1
ATOM 935 N N . LEU A 1 125 ? 0.793 -4.052 11.040 1.00 95.50 125 LEU A N 1
ATOM 936 C CA . LEU A 1 125 ? 0.007 -4.703 12.082 1.00 95.50 125 LEU A CA 1
ATOM 937 C C . LEU A 1 125 ? 0.550 -4.360 13.474 1.00 95.50 125 LEU A C 1
ATOM 939 O O . LEU A 1 125 ? 1.743 -4.495 13.734 1.00 95.50 125 LEU 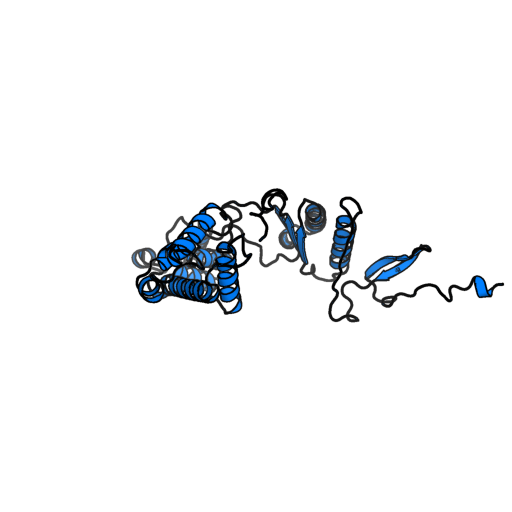A O 1
ATOM 943 N N . GLY A 1 126 ? -0.343 -3.924 14.361 1.00 95.44 126 GLY A N 1
ATOM 944 C CA . GLY A 1 126 ? -0.011 -3.531 15.731 1.00 95.44 126 GLY A CA 1
ATOM 945 C C . GLY A 1 126 ? 0.287 -2.037 15.878 1.00 95.44 126 GLY A C 1
ATOM 946 O O . GLY A 1 126 ? 0.107 -1.482 16.963 1.00 95.44 126 GLY A O 1
ATOM 947 N N . ALA A 1 127 ? 0.641 -1.344 14.792 1.00 96.94 127 ALA A N 1
ATOM 948 C CA . ALA A 1 127 ? 0.838 0.097 14.816 1.00 96.94 127 ALA A CA 1
ATOM 949 C C . ALA A 1 127 ? -0.503 0.845 14.911 1.00 96.94 127 ALA A C 1
ATOM 951 O O . ALA A 1 127 ? -1.539 0.392 14.420 1.00 96.94 127 ALA A O 1
ATOM 952 N N . ARG A 1 128 ? -0.479 2.011 15.564 1.00 97.25 128 ARG A N 1
ATOM 953 C CA . ARG A 1 128 ? -1.597 2.976 15.589 1.00 97.25 128 ARG A CA 1
ATOM 954 C C . ARG A 1 128 ? -1.303 4.239 14.773 1.00 97.25 128 ARG A C 1
ATOM 956 O O . ARG A 1 128 ? -2.216 4.979 14.430 1.00 97.25 128 ARG A O 1
ATOM 963 N N . PHE A 1 129 ? -0.030 4.453 14.447 1.00 98.00 129 PHE A N 1
ATOM 964 C CA . PHE A 1 129 ? 0.477 5.587 13.682 1.00 98.00 129 PHE A CA 1
ATOM 965 C C . PHE A 1 129 ? 1.468 5.090 12.624 1.00 98.00 129 PHE A C 1
ATOM 967 O O . PHE A 1 129 ? 2.183 4.118 12.891 1.00 98.00 129 PHE A O 1
ATOM 974 N N . PRO A 1 130 ? 1.544 5.746 11.454 1.00 97.62 130 PRO A N 1
ATOM 975 C CA . PRO A 1 130 ? 2.480 5.367 10.405 1.00 97.62 130 PRO A CA 1
ATOM 976 C C . PRO A 1 130 ? 3.922 5.656 10.825 1.00 97.62 130 PRO A C 1
ATOM 978 O O . PRO A 1 130 ? 4.217 6.689 11.435 1.00 97.62 130 PRO A O 1
ATOM 981 N N . ILE A 1 131 ? 4.848 4.788 10.420 1.00 96.94 131 ILE A N 1
ATOM 982 C CA . ILE A 1 131 ? 6.280 5.111 10.495 1.00 96.94 131 ILE A CA 1
ATOM 983 C C . ILE A 1 131 ? 6.656 6.141 9.420 1.00 96.94 131 ILE A C 1
ATOM 985 O O . ILE A 1 131 ? 5.933 6.343 8.445 1.00 96.94 131 ILE A O 1
ATOM 989 N N . ALA A 1 132 ? 7.814 6.793 9.561 1.00 96.19 132 ALA A N 1
ATOM 990 C CA . ALA A 1 132 ? 8.218 7.875 8.656 1.00 96.19 132 ALA A CA 1
ATOM 991 C C . ALA A 1 132 ? 8.172 7.509 7.150 1.00 96.19 132 ALA A C 1
ATOM 993 O O . ALA A 1 132 ? 7.671 8.326 6.376 1.00 96.19 132 ALA A O 1
ATOM 994 N N . PRO A 1 133 ? 8.618 6.314 6.700 1.00 96.06 133 PRO A N 1
ATOM 995 C CA . PRO A 1 133 ? 8.489 5.916 5.296 1.00 96.06 133 PRO A CA 1
ATOM 996 C C . PRO A 1 133 ? 7.037 5.795 4.816 1.00 96.06 133 PRO A C 1
ATOM 998 O O . PRO A 1 133 ? 6.715 6.303 3.747 1.00 96.06 133 PRO A O 1
ATOM 1001 N N . GLU A 1 134 ? 6.162 5.174 5.611 1.00 96.31 134 GLU A N 1
ATOM 1002 C CA . GLU A 1 134 ? 4.731 5.025 5.297 1.00 96.31 134 GLU A CA 1
ATOM 1003 C C . GLU A 1 134 ? 4.063 6.392 5.217 1.00 96.31 134 GLU A C 1
ATOM 1005 O O . GLU A 1 134 ? 3.380 6.711 4.251 1.00 96.31 134 GLU A O 1
ATOM 1010 N N . ARG A 1 135 ? 4.343 7.251 6.197 1.00 96.62 135 ARG A N 1
ATOM 1011 C CA . ARG A 1 135 ? 3.806 8.605 6.244 1.00 96.62 135 ARG A CA 1
ATOM 1012 C C . ARG A 1 135 ? 4.236 9.439 5.040 1.00 96.62 135 ARG A C 1
ATOM 1014 O O . ARG A 1 135 ? 3.406 10.108 4.433 1.00 96.62 135 ARG A O 1
ATOM 1021 N N . ASN A 1 136 ? 5.516 9.379 4.671 1.00 96.06 136 ASN A N 1
ATOM 1022 C CA . ASN A 1 136 ? 6.022 10.055 3.478 1.00 96.06 136 ASN A CA 1
ATOM 1023 C C . ASN A 1 136 ? 5.365 9.523 2.202 1.00 96.06 136 ASN A C 1
ATOM 1025 O O . ASN A 1 136 ? 5.045 10.315 1.322 1.00 96.06 136 ASN A O 1
ATOM 1029 N N . TRP A 1 137 ? 5.139 8.211 2.116 1.00 95.62 137 TRP A N 1
ATOM 1030 C CA . TRP A 1 137 ? 4.453 7.603 0.982 1.00 95.62 137 TRP A CA 1
ATOM 1031 C C . TRP A 1 137 ? 2.996 8.070 0.869 1.00 95.62 137 TRP A C 1
ATOM 1033 O O . TRP A 1 137 ? 2.584 8.476 -0.216 1.00 95.62 137 TRP A O 1
ATOM 1043 N N . ILE A 1 138 ? 2.252 8.118 1.982 1.00 97.31 138 ILE A N 1
ATOM 1044 C CA . ILE A 1 138 ? 0.878 8.650 2.015 1.00 97.31 138 ILE A CA 1
ATOM 1045 C C . ILE A 1 138 ? 0.862 10.102 1.528 1.00 97.31 138 ILE A C 1
ATOM 1047 O O . ILE A 1 138 ? 0.090 10.434 0.633 1.00 97.31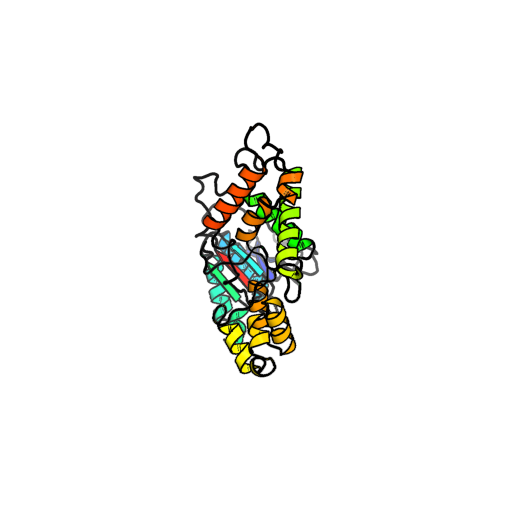 138 ILE A O 1
ATOM 1051 N N . ILE A 1 139 ? 1.748 10.956 2.056 1.00 96.44 139 ILE A N 1
ATOM 1052 C CA . ILE A 1 139 ? 1.857 12.359 1.623 1.00 96.44 139 ILE A CA 1
ATOM 1053 C C . ILE A 1 139 ? 2.127 12.435 0.121 1.00 96.44 139 ILE A C 1
ATOM 1055 O O . ILE A 1 139 ? 1.442 13.171 -0.576 1.00 96.44 139 ILE A O 1
ATOM 1059 N N . SER A 1 140 ? 3.089 11.666 -0.394 1.00 95.19 140 SER A N 1
ATOM 1060 C CA . SER A 1 140 ? 3.405 11.648 -1.825 1.00 95.19 140 SER A CA 1
ATOM 1061 C C . SER A 1 140 ? 2.213 11.230 -2.686 1.00 95.19 140 SER A C 1
ATOM 1063 O O . SER A 1 140 ? 1.985 11.849 -3.721 1.00 95.19 140 SER A O 1
ATOM 1065 N N . MET A 1 141 ? 1.433 10.235 -2.255 1.00 95.38 141 MET A N 1
ATOM 1066 C CA . MET A 1 141 ? 0.232 9.798 -2.971 1.00 95.38 141 MET A CA 1
ATOM 1067 C C . MET A 1 141 ? -0.857 10.874 -2.978 1.00 95.38 141 MET A C 1
ATOM 1069 O O . MET A 1 141 ? -1.405 11.172 -4.036 1.00 95.38 141 MET A O 1
ATOM 1073 N N . LEU A 1 142 ? -1.141 11.499 -1.831 1.00 96.06 142 LEU A N 1
ATOM 1074 C CA . LEU A 1 142 ? -2.126 12.583 -1.763 1.00 96.06 142 LEU A CA 1
ATOM 1075 C C . LEU A 1 142 ? -1.668 13.813 -2.558 1.00 96.06 142 LEU A C 1
ATOM 1077 O O . LEU A 1 142 ? -2.472 14.436 -3.243 1.00 96.06 142 LEU A O 1
ATOM 1081 N N . THR A 1 143 ? -0.374 14.137 -2.527 1.00 95.12 143 THR A N 1
ATOM 1082 C CA . THR A 1 143 ? 0.198 15.206 -3.351 1.00 95.12 143 THR A CA 1
ATOM 1083 C C . THR A 1 143 ? 0.041 14.903 -4.838 1.00 95.12 143 THR A C 1
ATOM 1085 O O . THR A 1 143 ? -0.318 15.801 -5.596 1.00 95.12 143 THR A O 1
ATOM 1088 N N . ALA A 1 144 ? 0.271 13.655 -5.257 1.00 93.12 144 ALA A N 1
ATOM 1089 C CA . ALA A 1 144 ? 0.121 13.242 -6.650 1.00 93.12 144 ALA A CA 1
ATOM 1090 C C . ALA A 1 144 ? -1.319 13.427 -7.161 1.00 93.12 144 ALA A C 1
ATOM 1092 O O . ALA A 1 144 ? -1.519 13.882 -8.282 1.00 93.12 144 ALA A O 1
ATOM 1093 N N . MET A 1 145 ? -2.321 13.176 -6.311 1.00 93.12 145 MET A N 1
ATOM 1094 C CA . MET A 1 145 ? -3.740 13.428 -6.617 1.00 93.12 145 MET A CA 1
ATOM 1095 C C . MET A 1 145 ? -4.082 14.920 -6.776 1.00 93.12 145 MET A C 1
ATOM 1097 O O . MET A 1 145 ? -5.141 15.256 -7.300 1.00 93.12 145 MET A O 1
ATOM 1101 N N . CYS A 1 146 ? -3.204 15.814 -6.317 1.00 93.44 146 CYS A N 1
ATOM 1102 C CA . CYS A 1 146 ? -3.388 17.263 -6.361 1.00 93.44 146 CYS A CA 1
ATOM 1103 C C . CYS A 1 146 ? -2.554 17.952 -7.451 1.00 93.44 146 CYS A C 1
ATOM 1105 O O . CYS A 1 146 ? -2.578 19.184 -7.523 1.00 93.44 146 CYS A O 1
ATOM 1107 N N . ILE A 1 147 ? -1.804 17.199 -8.265 1.00 92.06 147 ILE A N 1
ATOM 1108 C CA . ILE A 1 147 ? -0.949 17.752 -9.323 1.00 92.06 147 ILE A CA 1
ATOM 1109 C C . ILE A 1 147 ? -1.796 18.531 -10.333 1.00 92.06 147 ILE A C 1
ATOM 1111 O O . ILE A 1 147 ? -2.762 18.005 -10.882 1.00 92.06 147 ILE A O 1
ATOM 1115 N N . ASP A 1 148 ? -1.399 19.775 -10.610 1.00 85.44 148 ASP A N 1
ATOM 1116 C CA . ASP A 1 148 ? -1.940 20.550 -11.722 1.00 85.44 148 ASP A CA 1
ATOM 1117 C C . ASP A 1 148 ? -1.323 20.020 -13.033 1.00 85.44 148 ASP A C 1
ATOM 1119 O O . ASP A 1 148 ? -0.104 20.124 -13.225 1.00 85.44 148 ASP A O 1
ATOM 1123 N N . PRO A 1 149 ? -2.125 19.472 -13.967 1.00 81.25 149 PRO A N 1
ATOM 1124 C CA . PRO A 1 149 ? -1.607 18.908 -15.213 1.00 81.25 149 PRO A CA 1
ATOM 1125 C C . PRO A 1 149 ? -0.859 19.918 -16.092 1.00 81.25 149 PRO A C 1
ATOM 1127 O O . PRO A 1 149 ? -0.077 19.518 -16.952 1.00 81.25 149 PRO A O 1
ATOM 1130 N N . SER A 1 150 ? -1.098 21.222 -15.912 1.00 82.94 150 SER A N 1
ATOM 1131 C CA . SER A 1 150 ? -0.433 22.272 -16.689 1.00 82.94 150 SER A CA 1
ATOM 1132 C C . SER A 1 150 ? 0.995 22.561 -16.219 1.00 82.94 150 SER A C 1
ATOM 1134 O O . SER A 1 150 ? 1.832 22.964 -17.027 1.00 82.94 150 SER A O 1
ATOM 1136 N N . THR A 1 151 ? 1.290 22.336 -14.935 1.00 85.75 151 THR A N 1
ATOM 1137 C CA . THR A 1 151 ? 2.601 22.625 -14.328 1.00 85.75 151 THR A CA 1
ATOM 1138 C C . THR A 1 151 ? 3.369 21.363 -13.942 1.00 85.75 151 THR A C 1
ATOM 1140 O O . THR A 1 151 ? 4.575 21.436 -13.696 1.00 85.75 151 THR A O 1
ATOM 1143 N N . GLY A 1 152 ? 2.687 20.216 -13.859 1.00 86.44 152 GLY A N 1
ATOM 1144 C CA . GLY A 1 152 ? 3.245 18.957 -13.367 1.00 86.44 152 GLY A CA 1
ATOM 1145 C C . GLY A 1 152 ? 3.524 18.952 -11.861 1.00 86.44 152 GLY A C 1
ATOM 1146 O O . GLY A 1 152 ? 4.175 18.033 -11.374 1.00 86.44 152 GLY A O 1
ATOM 1147 N N . ASN A 1 153 ? 3.056 19.962 -11.122 1.00 89.00 153 ASN A N 1
ATOM 1148 C CA . ASN A 1 153 ? 3.268 20.112 -9.684 1.00 89.00 153 ASN A CA 1
ATOM 1149 C C . ASN A 1 153 ? 1.945 20.445 -8.978 1.00 89.00 153 ASN A C 1
ATOM 1151 O O . ASN A 1 153 ? 1.048 21.022 -9.598 1.00 89.00 153 ASN A O 1
ATOM 1155 N N . PRO A 1 154 ? 1.786 20.109 -7.686 1.00 91.81 154 PRO A N 1
ATOM 1156 C CA . PRO A 1 154 ? 0.659 20.618 -6.912 1.00 91.81 154 PRO A CA 1
ATOM 1157 C C . PRO A 1 154 ? 0.749 22.151 -6.792 1.00 91.81 154 PRO A C 1
ATOM 1159 O O . PRO A 1 154 ? 1.856 22.691 -6.692 1.00 91.81 154 PRO A O 1
ATOM 1162 N N . PRO A 1 155 ? -0.383 22.870 -6.735 1.00 92.75 155 PRO A N 1
ATOM 1163 C CA . PRO A 1 155 ? -0.349 24.287 -6.404 1.00 92.75 155 PRO A CA 1
ATOM 1164 C C . PRO A 1 155 ? 0.200 24.503 -4.992 1.00 92.75 155 PRO A C 1
ATOM 1166 O O . PRO A 1 155 ? 0.005 23.655 -4.116 1.00 92.75 155 PRO A O 1
ATOM 1169 N N . ASN A 1 156 ? 0.854 25.643 -4.759 1.00 94.81 156 ASN A N 1
ATOM 1170 C CA . ASN A 1 156 ? 1.362 26.055 -3.453 1.00 94.81 156 ASN A CA 1
ATOM 1171 C C . ASN A 1 156 ? 2.126 24.915 -2.761 1.00 94.81 156 ASN A C 1
ATOM 1173 O O . ASN A 1 156 ? 1.813 24.553 -1.629 1.00 94.81 156 ASN A O 1
ATOM 1177 N N . GLU A 1 157 ? 3.089 24.297 -3.454 1.00 93.06 157 GLU A N 1
ATOM 1178 C CA . GLU A 1 157 ? 3.693 23.003 -3.088 1.00 93.06 157 GLU A CA 1
ATOM 1179 C C . GLU A 1 157 ? 4.031 22.869 -1.591 1.00 93.06 157 GLU A C 1
ATOM 1181 O O . GLU A 1 157 ? 3.727 21.854 -0.956 1.00 93.06 157 GLU A O 1
ATOM 1186 N N . ARG A 1 158 ? 4.607 23.924 -0.998 1.00 94.56 158 ARG A N 1
ATOM 1187 C CA . ARG A 1 158 ? 4.936 23.973 0.431 1.00 94.56 158 ARG A CA 1
ATOM 1188 C C . ARG A 1 158 ? 3.696 23.894 1.326 1.00 94.56 158 ARG A C 1
ATOM 1190 O O . ARG A 1 158 ? 3.714 23.128 2.291 1.00 94.56 158 ARG A O 1
ATOM 1197 N N . ASP A 1 159 ? 2.673 24.696 1.051 1.00 96.12 159 ASP A N 1
ATOM 1198 C CA . ASP A 1 159 ? 1.447 24.753 1.853 1.00 96.12 159 ASP A CA 1
ATOM 1199 C C . ASP A 1 159 ? 0.620 23.486 1.649 1.00 96.12 159 ASP A C 1
ATOM 1201 O O . ASP A 1 159 ? 0.211 22.871 2.629 1.00 96.12 159 ASP A O 1
ATOM 1205 N N . THR A 1 160 ? 0.486 23.012 0.405 1.00 96.75 160 THR A N 1
ATOM 1206 C CA . THR A 1 160 ? -0.169 21.735 0.088 1.00 96.75 160 THR A CA 1
ATOM 1207 C C . THR A 1 160 ? 0.457 20.590 0.870 1.00 96.75 160 THR A C 1
ATOM 1209 O O . THR A 1 160 ? -0.251 19.846 1.549 1.00 96.75 160 THR A O 1
ATOM 1212 N N . ARG A 1 161 ? 1.793 20.478 0.867 1.00 95.88 161 ARG A N 1
ATOM 1213 C CA . ARG A 1 161 ? 2.481 19.448 1.650 1.00 95.88 161 ARG A CA 1
ATOM 1214 C C . ARG A 1 161 ? 2.175 19.574 3.143 1.00 95.88 161 ARG A C 1
ATOM 1216 O O . ARG A 1 161 ? 1.898 18.557 3.766 1.00 95.88 161 ARG A O 1
ATOM 1223 N N . GLN A 1 162 ? 2.222 20.777 3.720 1.00 96.56 162 GLN A N 1
ATOM 1224 C CA . GLN A 1 162 ? 1.954 20.986 5.152 1.00 96.56 162 GLN A CA 1
ATOM 1225 C C . GLN A 1 162 ? 0.503 20.688 5.542 1.00 96.56 162 GLN A C 1
ATOM 1227 O O . GLN A 1 162 ? 0.262 20.112 6.601 1.00 96.56 162 GLN A O 1
ATOM 1232 N N . ILE A 1 163 ? -0.458 21.056 4.695 1.00 97.75 163 ILE A N 1
ATOM 1233 C CA . ILE A 1 163 ? -1.878 20.778 4.917 1.00 97.75 163 ILE A CA 1
ATOM 1234 C C . ILE A 1 163 ? -2.110 19.266 4.907 1.00 97.75 163 ILE A C 1
ATOM 1236 O O . ILE A 1 163 ? -2.665 18.739 5.869 1.00 97.75 163 ILE A O 1
ATOM 1240 N N . LEU A 1 164 ? -1.628 18.564 3.872 1.00 97.56 164 LEU A N 1
ATOM 1241 C CA . LEU A 1 164 ? -1.753 17.107 3.750 1.00 97.56 164 LEU A CA 1
ATOM 1242 C C . LEU A 1 164 ? -1.101 16.382 4.938 1.00 97.56 164 LEU A C 1
ATOM 1244 O O . LEU A 1 164 ? -1.702 15.506 5.553 1.00 97.56 164 LEU A O 1
ATOM 1248 N N . ASP A 1 165 ? 0.103 16.803 5.314 1.00 97.19 165 ASP A N 1
ATOM 1249 C CA . ASP A 1 165 ? 0.836 16.313 6.481 1.00 97.19 165 ASP A CA 1
ATOM 1250 C C . ASP A 1 165 ? 0.021 16.435 7.782 1.00 97.19 165 ASP A C 1
ATOM 1252 O O . ASP A 1 165 ? -0.070 15.487 8.572 1.00 97.19 165 ASP A O 1
ATOM 1256 N N . ARG A 1 166 ? -0.623 17.591 7.975 1.00 97.44 166 ARG A N 1
ATOM 1257 C CA . ARG A 1 166 ? -1.451 17.886 9.144 1.00 97.44 166 ARG A CA 1
ATOM 1258 C C . ARG A 1 166 ? -2.726 17.048 9.173 1.00 97.44 166 ARG A C 1
ATOM 1260 O O . ARG A 1 166 ? -3.007 16.449 10.211 1.00 97.44 166 ARG A O 1
ATOM 1267 N N . VAL A 1 167 ? -3.470 16.960 8.068 1.00 97.81 167 VAL A N 1
ATOM 1268 C CA . VAL A 1 167 ? -4.725 16.183 8.028 1.00 97.81 167 VAL A CA 1
ATOM 1269 C C . VAL A 1 167 ? -4.481 14.684 8.192 1.00 97.81 167 VAL A C 1
ATOM 1271 O O . VAL A 1 167 ? -5.257 14.024 8.878 1.00 97.81 167 VAL A O 1
ATOM 1274 N N . ILE A 1 168 ? -3.363 14.156 7.677 1.00 97.94 168 ILE A N 1
ATOM 1275 C CA . ILE A 1 168 ? -2.951 12.767 7.925 1.00 97.94 168 ILE A CA 1
ATOM 1276 C C . ILE A 1 168 ? -2.757 12.540 9.426 1.00 97.94 168 ILE A C 1
ATOM 1278 O O . ILE A 1 168 ? -3.315 11.597 9.985 1.00 97.94 168 ILE A O 1
ATOM 1282 N N . SER A 1 169 ? -1.993 13.408 10.099 1.00 97.44 169 SER A N 1
ATOM 1283 C CA . SER A 1 169 ? -1.774 13.296 11.546 1.00 97.44 169 SER A CA 1
ATOM 1284 C C . SER A 1 169 ? -3.092 13.361 12.321 1.00 97.44 169 SER A C 1
ATOM 1286 O O . SER A 1 169 ? -3.321 12.545 13.210 1.00 97.44 169 SER A O 1
ATOM 1288 N N . MET A 1 170 ? -3.984 14.285 11.953 1.00 97.62 170 MET A N 1
ATOM 1289 C CA . MET A 1 170 ? -5.298 14.426 12.586 1.00 97.62 170 MET A CA 1
ATOM 1290 C C . MET A 1 170 ? -6.159 13.173 12.413 1.00 97.62 170 MET A C 1
ATOM 1292 O O . MET A 1 170 ? -6.768 12.737 13.388 1.00 97.62 170 MET A O 1
ATOM 1296 N N . ALA A 1 171 ? -6.155 12.558 11.229 1.00 97.81 171 ALA A N 1
ATOM 1297 C CA . ALA A 1 171 ? -6.915 11.342 10.962 1.00 97.81 171 ALA A CA 1
ATOM 1298 C C . ALA A 1 171 ? -6.422 10.143 11.776 1.00 97.81 171 ALA A C 1
ATOM 1300 O O . ALA A 1 171 ? -7.223 9.449 12.401 1.00 97.81 171 ALA A O 1
ATOM 1301 N N . TYR A 1 172 ? -5.106 9.921 11.845 1.00 98.12 172 TYR A N 1
ATOM 1302 C CA . TYR A 1 172 ? -4.575 8.844 12.684 1.00 98.12 172 TYR A CA 1
ATOM 1303 C C . TYR A 1 172 ? -4.837 9.095 14.171 1.00 98.12 172 TYR A C 1
ATOM 1305 O O . TYR A 1 172 ? -5.262 8.174 14.862 1.00 98.12 172 TYR A O 1
ATOM 1313 N N . THR A 1 173 ? -4.664 10.324 14.671 1.00 97.94 173 THR A N 1
ATOM 1314 C CA . THR A 1 173 ? -5.001 10.664 16.065 1.00 97.94 173 THR A CA 1
ATOM 1315 C C . THR A 1 173 ? -6.490 10.471 16.354 1.00 97.94 173 THR A C 1
ATOM 1317 O O . THR A 1 173 ? -6.853 9.966 17.417 1.00 97.94 173 THR A O 1
ATOM 1320 N N . ALA A 1 174 ? -7.369 10.833 15.418 1.00 97.00 174 ALA A N 1
ATOM 1321 C CA . ALA A 1 174 ? -8.799 10.609 15.570 1.00 97.00 174 ALA A CA 1
ATOM 1322 C C . ALA A 1 174 ? -9.109 9.115 15.720 1.00 97.00 174 ALA A C 1
ATOM 1324 O O . ALA A 1 174 ? -9.718 8.727 16.714 1.00 97.00 174 ALA A O 1
ATOM 1325 N N . ASN A 1 175 ? -8.615 8.275 14.811 1.00 96.06 175 ASN A N 1
ATOM 1326 C CA . ASN A 1 175 ? -8.886 6.840 14.838 1.00 96.06 175 ASN A CA 1
ATOM 1327 C C . ASN A 1 175 ? -8.166 6.097 15.975 1.00 96.06 175 ASN A C 1
ATOM 1329 O O . ASN A 1 175 ? -8.645 5.058 16.414 1.00 96.06 175 ASN A O 1
ATOM 1333 N N . ALA A 1 176 ? -7.006 6.566 16.433 1.00 95.62 176 ALA A N 1
ATOM 1334 C CA . ALA A 1 176 ? -6.228 5.876 17.463 1.00 95.62 176 ALA A CA 1
ATOM 1335 C C . ALA A 1 176 ? -6.608 6.276 18.895 1.00 95.62 176 ALA A C 1
ATOM 1337 O O . ALA A 1 176 ? -6.456 5.457 19.803 1.00 95.62 176 ALA A O 1
ATOM 1338 N N . GLU A 1 177 ? -7.053 7.519 19.107 1.00 95.69 177 GLU A N 1
ATOM 1339 C CA . GLU A 1 177 ? -7.154 8.105 20.451 1.00 95.69 177 GLU A CA 1
ATOM 1340 C C . GLU A 1 177 ? -8.498 8.778 20.739 1.00 95.69 177 GLU A C 1
ATOM 1342 O O . GLU A 1 177 ? -9.033 8.609 21.831 1.00 95.69 177 GLU A O 1
ATOM 1347 N N . LYS A 1 178 ? -9.046 9.565 19.802 1.00 94.81 178 LYS A N 1
ATOM 1348 C CA . LYS A 1 178 ? -10.205 10.431 20.100 1.00 94.81 178 LYS A CA 1
ATOM 1349 C C . LYS A 1 178 ? -11.547 9.766 19.822 1.00 94.81 178 LYS A C 1
ATOM 1351 O O . LYS A 1 178 ? -12.465 9.862 20.627 1.00 94.81 178 LYS A O 1
ATOM 1356 N N . SER A 1 179 ? -11.664 9.137 18.662 1.00 94.69 179 SER A N 1
ATOM 1357 C CA . SER A 1 179 ? -12.874 8.474 18.187 1.00 94.69 179 SER A CA 1
ATOM 1358 C C . SER A 1 179 ? -12.504 7.218 17.392 1.00 94.69 179 SER A C 1
ATOM 1360 O O . SER A 1 179 ? -12.717 7.176 16.175 1.00 94.69 179 SER A O 1
ATOM 1362 N N . PRO A 1 180 ? -11.924 6.193 18.047 1.00 96.25 180 PRO A N 1
ATOM 1363 C CA . PRO A 1 180 ? -11.612 4.946 17.372 1.00 96.25 180 PRO A CA 1
ATOM 1364 C C . PRO A 1 180 ? -12.844 4.308 16.746 1.00 96.25 180 PRO A C 1
ATOM 1366 O O . PRO A 1 180 ? -13.947 4.369 17.290 1.00 96.25 180 PRO A O 1
ATOM 1369 N N . ARG A 1 181 ? -12.651 3.680 15.585 1.00 96.38 181 ARG A N 1
ATOM 1370 C CA . ARG A 1 181 ? -13.744 3.026 14.868 1.00 96.38 181 ARG A CA 1
ATOM 1371 C C . ARG A 1 181 ? -14.230 1.821 15.677 1.00 96.38 181 ARG A C 1
ATOM 1373 O O . ARG A 1 181 ? -13.448 0.916 15.986 1.00 96.38 181 ARG A O 1
ATOM 1380 N N . ALA A 1 182 ? -15.517 1.835 16.012 1.00 97.31 182 ALA A N 1
ATOM 1381 C CA . ALA A 1 182 ? -16.170 0.752 16.731 1.00 97.31 182 ALA A CA 1
ATOM 1382 C C . ALA A 1 182 ? -16.163 -0.525 15.885 1.00 97.31 182 ALA A C 1
ATOM 1384 O O . ALA A 1 182 ? -16.416 -0.487 14.675 1.00 97.31 182 ALA A O 1
ATOM 1385 N N . TRP A 1 183 ? -15.868 -1.647 16.531 1.00 97.56 183 TRP A N 1
ATOM 1386 C CA . TRP A 1 183 ? -16.063 -2.952 15.933 1.00 97.56 183 TRP A CA 1
ATOM 1387 C C . TRP A 1 183 ? -17.558 -3.236 15.817 1.00 97.56 183 TRP A C 1
ATOM 1389 O O . TRP A 1 183 ? -18.347 -2.913 16.704 1.00 97.56 183 TRP A O 1
ATOM 1399 N N . ALA A 1 184 ? -17.944 -3.857 14.709 1.00 95.44 184 ALA A N 1
ATOM 1400 C CA . ALA A 1 184 ? -19.297 -4.334 14.512 1.00 95.44 184 ALA A CA 1
ATOM 1401 C C . ALA A 1 184 ? -19.257 -5.717 13.872 1.00 95.44 184 ALA A C 1
ATOM 1403 O O . ALA A 1 184 ? -18.603 -5.937 12.847 1.00 95.44 184 ALA A O 1
ATOM 1404 N N . ARG A 1 185 ? -19.999 -6.643 14.476 1.00 94.88 185 ARG A N 1
ATOM 1405 C CA . ARG A 1 185 ? -20.158 -7.998 13.958 1.00 94.88 185 ARG A CA 1
ATOM 1406 C C . ARG A 1 185 ? -20.810 -7.973 12.574 1.00 94.88 185 ARG A C 1
ATOM 1408 O O . ARG A 1 185 ? -21.750 -7.218 12.337 1.00 94.88 185 ARG A O 1
ATOM 1415 N N . GLY A 1 186 ? -20.336 -8.820 11.671 1.00 94.88 186 GLY A N 1
ATOM 1416 C CA . GLY A 1 186 ? -20.816 -8.956 10.297 1.00 94.88 186 GLY A CA 1
ATOM 1417 C C . GLY A 1 186 ? -20.093 -8.073 9.279 1.00 94.88 186 GLY A C 1
ATOM 1418 O O . GLY A 1 186 ? -20.301 -8.263 8.083 1.00 94.88 186 GLY A O 1
ATOM 1419 N N . VAL A 1 187 ? -19.236 -7.141 9.715 1.00 95.31 187 VAL A N 1
ATOM 1420 C CA . VAL A 1 187 ? -18.438 -6.301 8.802 1.00 95.31 187 VAL A CA 1
ATOM 1421 C C . VAL A 1 187 ? -17.323 -7.116 8.148 1.00 95.31 187 VAL A C 1
ATOM 1423 O O . VAL A 1 187 ? -17.156 -7.059 6.932 1.00 95.31 187 VAL A O 1
ATOM 1426 N N . VAL A 1 188 ? -16.595 -7.914 8.939 1.00 96.38 188 VAL A N 1
ATOM 1427 C CA . VAL A 1 188 ? -15.544 -8.817 8.447 1.00 96.38 188 VAL A CA 1
ATOM 1428 C C . VAL A 1 188 ? -15.821 -10.240 8.951 1.00 96.38 188 VAL A C 1
ATOM 1430 O O . VAL A 1 188 ? -15.416 -10.586 10.064 1.00 96.38 188 VAL A O 1
ATOM 1433 N N . PRO A 1 189 ? -16.493 -11.092 8.151 1.00 96.38 189 PRO A N 1
ATOM 1434 C CA . PRO A 1 189 ? -16.902 -12.435 8.574 1.00 96.38 189 PRO A CA 1
ATOM 1435 C C . PRO A 1 189 ? -15.751 -13.329 9.058 1.00 96.38 189 PRO A C 1
ATOM 1437 O O . PRO A 1 189 ? -15.933 -14.166 9.945 1.00 96.38 189 PRO A O 1
ATOM 1440 N N . GLU A 1 190 ? -14.554 -13.169 8.493 1.00 96.25 190 GLU A N 1
ATOM 1441 C CA . GLU A 1 190 ? -13.353 -13.897 8.904 1.00 96.25 190 GLU A CA 1
ATOM 1442 C C . GLU A 1 190 ? -12.907 -13.531 10.323 1.00 96.25 190 GLU A C 1
ATOM 1444 O O . GLU A 1 190 ? -12.516 -14.420 11.081 1.00 96.25 190 GLU A O 1
ATOM 1449 N N . VAL A 1 191 ? -13.005 -12.250 10.695 1.00 97.50 191 VAL A N 1
ATOM 1450 C CA . VAL A 1 191 ? -12.716 -11.770 12.054 1.00 97.50 191 VAL A CA 1
ATOM 1451 C C . VAL A 1 191 ? -13.729 -12.354 13.027 1.00 97.50 191 VAL A C 1
ATOM 1453 O O . VAL A 1 191 ? -13.329 -12.946 14.026 1.00 97.50 191 VAL A O 1
ATOM 1456 N N . ASP A 1 192 ? -15.022 -12.279 12.704 1.00 97.25 192 ASP A N 1
ATOM 1457 C CA . ASP A 1 192 ? -16.083 -12.831 13.555 1.00 97.25 192 ASP A CA 1
ATOM 1458 C C . ASP A 1 192 ? -15.888 -14.335 13.785 1.00 97.25 192 ASP A C 1
ATOM 1460 O O . ASP A 1 192 ? -15.930 -14.820 14.914 1.00 97.25 192 ASP A O 1
ATOM 1464 N N . THR A 1 193 ? -15.577 -15.070 12.714 1.00 97.62 193 THR A N 1
ATOM 1465 C CA . THR A 1 193 ? -15.310 -16.512 12.778 1.00 97.62 193 THR A CA 1
ATOM 1466 C C . THR A 1 193 ? -14.104 -16.830 13.665 1.00 97.62 193 THR A C 1
ATOM 1468 O O . THR A 1 193 ? -14.107 -17.846 14.364 1.00 97.62 193 THR A O 1
ATOM 1471 N N . ALA A 1 194 ? -13.051 -16.010 13.633 1.00 97.38 194 ALA A N 1
ATOM 1472 C CA . ALA A 1 194 ? -11.887 -16.197 14.496 1.00 97.38 194 ALA A CA 1
ATOM 1473 C C . ALA A 1 194 ? -12.186 -15.848 15.959 1.00 97.38 194 ALA A C 1
ATOM 1475 O O . ALA A 1 194 ? -11.746 -16.569 16.857 1.00 97.38 194 ALA A O 1
ATOM 1476 N N . LEU A 1 195 ? -12.982 -14.808 16.210 1.00 97.25 195 LEU A N 1
ATOM 1477 C CA . LEU A 1 195 ? -13.443 -14.451 17.552 1.00 97.25 195 LEU A CA 1
ATOM 1478 C C . LEU A 1 195 ? -14.279 -15.576 18.186 1.00 97.25 195 LEU A C 1
ATOM 1480 O O . LEU A 1 195 ? -14.046 -15.925 19.343 1.00 97.25 195 LEU A O 1
ATOM 1484 N N . ASP A 1 196 ? -15.168 -16.205 17.415 1.00 95.56 196 ASP A N 1
ATOM 1485 C CA . ASP A 1 196 ? -15.953 -17.360 17.870 1.00 95.56 196 ASP A CA 1
ATOM 1486 C C . ASP A 1 196 ? -15.070 -18.592 18.121 1.00 95.56 196 ASP A C 1
ATOM 1488 O O . ASP A 1 196 ? -15.133 -19.226 19.172 1.00 95.56 196 ASP A O 1
ATOM 1492 N N . LYS A 1 197 ? -14.185 -18.937 17.176 1.00 94.75 197 LYS A N 1
ATOM 1493 C CA . LYS A 1 197 ? -13.315 -20.125 17.294 1.00 94.75 197 LYS A CA 1
ATOM 1494 C C . LYS A 1 197 ? -12.293 -20.031 18.421 1.00 94.75 197 LYS A C 1
ATOM 1496 O O . LYS A 1 197 ? -11.885 -21.059 18.958 1.00 94.75 197 LYS A O 1
ATOM 1501 N N . SER A 1 198 ? -11.837 -18.825 18.737 1.00 94.88 198 SER A N 1
ATOM 1502 C CA . SER A 1 198 ? -10.881 -18.575 19.820 1.00 94.88 198 SER A CA 1
ATOM 1503 C C . SER A 1 198 ? -11.522 -18.630 21.211 1.00 94.88 198 SER A C 1
ATOM 1505 O O . SER A 1 198 ? -10.802 -18.694 22.213 1.00 94.88 198 SER A O 1
ATOM 1507 N N . GLY A 1 199 ? -12.859 -18.607 21.286 1.00 93.50 199 GLY A N 1
ATOM 1508 C CA . GLY A 1 199 ? -13.602 -18.463 22.533 1.00 93.50 199 GLY A CA 1
ATOM 1509 C C . GLY A 1 199 ? -13.376 -17.101 23.198 1.00 93.50 199 GLY A C 1
ATOM 1510 O O . GLY A 1 199 ? -13.407 -17.003 24.424 1.00 93.50 199 GLY A O 1
ATOM 1511 N N . LEU A 1 200 ? -13.003 -16.075 22.419 1.00 93.44 200 LEU A N 1
ATOM 1512 C CA . LEU A 1 200 ? -12.782 -14.717 22.920 1.00 93.44 200 LEU A CA 1
ATOM 1513 C C . LEU A 1 200 ? -14.110 -14.017 23.209 1.00 93.44 200 LEU A C 1
ATOM 1515 O O . LEU A 1 200 ? -14.192 -13.275 24.185 1.00 93.44 200 LEU A O 1
ATOM 1519 N N . ILE A 1 201 ? -15.145 -14.279 22.404 1.00 93.19 201 ILE A N 1
ATOM 1520 C CA . ILE A 1 201 ? -16.475 -13.679 22.572 1.00 93.19 201 ILE A CA 1
ATOM 1521 C C . ILE A 1 201 ? -17.018 -13.931 23.982 1.00 93.19 201 ILE A C 1
ATOM 1523 O O . ILE A 1 201 ? -17.498 -12.999 24.621 1.00 93.19 201 ILE A O 1
ATOM 1527 N N . GLU A 1 202 ? -16.883 -15.153 24.500 1.00 93.06 202 GLU A N 1
ATOM 1528 C CA . GLU A 1 202 ? -17.413 -15.561 25.805 1.00 93.06 202 GLU A CA 1
ATOM 1529 C C . GLU A 1 202 ? -16.592 -15.046 26.997 1.00 93.06 202 GLU A C 1
ATOM 1531 O O . GLU A 1 202 ? -17.067 -15.088 28.133 1.00 93.06 202 GLU A O 1
ATOM 1536 N N . ARG A 1 203 ? -15.361 -14.567 26.772 1.00 93.56 203 ARG A N 1
ATOM 1537 C CA . ARG A 1 203 ? -14.492 -14.046 27.845 1.00 93.56 203 ARG A CA 1
ATOM 1538 C C . ARG A 1 203 ? -14.870 -12.639 28.294 1.00 93.56 203 ARG A C 1
ATOM 1540 O O . ARG A 1 203 ? -14.495 -12.243 29.396 1.00 93.56 203 ARG A O 1
ATOM 1547 N N . TYR A 1 204 ? -15.594 -11.899 27.459 1.00 92.81 204 TYR A N 1
ATOM 1548 C CA . TYR A 1 204 ? -15.996 -10.519 27.713 1.00 92.81 204 TYR A CA 1
ATOM 1549 C C . TYR A 1 204 ? -17.522 -10.406 27.749 1.00 92.81 204 TYR A C 1
ATOM 1551 O O . TYR A 1 204 ? -18.244 -11.214 27.169 1.00 92.81 204 TYR A O 1
ATOM 1559 N N . SER A 1 205 ? -18.038 -9.407 28.466 1.00 92.94 205 SER A N 1
ATOM 1560 C CA . SER A 1 205 ? -19.482 -9.172 28.541 1.00 92.94 205 SER A CA 1
ATOM 1561 C C . SER A 1 205 ? -20.019 -8.599 27.226 1.00 92.94 205 SER A C 1
ATOM 1563 O O . SER A 1 205 ? -19.296 -7.932 26.488 1.00 92.94 205 SER A O 1
ATOM 1565 N N . ALA A 1 206 ? -21.315 -8.790 26.957 1.00 91.44 206 ALA A N 1
ATOM 1566 C CA . ALA A 1 206 ? -21.975 -8.179 25.796 1.00 91.44 206 ALA A CA 1
ATOM 1567 C C . ALA A 1 206 ? -21.790 -6.648 25.763 1.00 91.44 206 ALA A C 1
ATOM 1569 O O . ALA A 1 206 ? -21.460 -6.089 24.726 1.00 91.44 206 ALA A O 1
ATOM 1570 N N . GLN A 1 207 ? -21.879 -5.996 26.927 1.00 93.19 207 GLN A N 1
ATOM 1571 C CA . GLN A 1 207 ? -21.665 -4.553 27.056 1.00 93.19 207 GLN A CA 1
ATOM 1572 C C . GLN A 1 207 ? -20.248 -4.117 26.652 1.00 93.19 207 GLN A C 1
ATOM 1574 O O . GLN A 1 207 ? -20.078 -3.021 26.128 1.00 93.19 207 GLN A O 1
ATOM 1579 N N . TRP A 1 208 ? -19.228 -4.947 26.899 1.00 95.25 208 TRP A N 1
ATOM 1580 C CA . TRP A 1 208 ? -17.867 -4.638 26.462 1.00 95.25 208 TRP A CA 1
ATOM 1581 C C . TRP A 1 208 ? -17.784 -4.644 24.932 1.00 95.25 208 TRP A C 1
ATOM 1583 O O . TRP A 1 208 ? -17.298 -3.679 24.343 1.00 95.25 208 TRP A O 1
ATOM 1593 N N . TRP A 1 209 ? -18.348 -5.678 24.297 1.00 94.69 209 TRP A N 1
ATOM 1594 C CA . TRP A 1 209 ? -18.396 -5.816 22.840 1.00 94.69 209 TRP A CA 1
ATOM 1595 C C . TRP A 1 209 ? -19.150 -4.673 22.152 1.00 94.69 209 TRP A C 1
ATOM 1597 O O . TRP A 1 209 ? -18.673 -4.186 21.129 1.00 94.69 209 TRP A O 1
ATOM 1607 N N . ASP A 1 210 ? -20.242 -4.181 22.743 1.00 92.44 210 ASP A N 1
ATOM 1608 C CA . ASP A 1 210 ? -21.013 -3.039 22.221 1.00 92.44 210 ASP A CA 1
ATOM 1609 C C . ASP A 1 210 ? -20.191 -1.737 22.135 1.00 92.44 210 ASP A C 1
ATOM 1611 O O . ASP A 1 210 ? -20.510 -0.847 21.347 1.00 92.44 210 ASP A O 1
ATOM 1615 N N . SER A 1 211 ? -19.134 -1.616 22.944 1.00 94.12 211 SER A N 1
ATOM 1616 C CA . SER A 1 211 ? -18.221 -0.463 22.964 1.00 94.12 211 SER A CA 1
ATOM 1617 C C . SER A 1 211 ? -16.831 -0.752 22.393 1.00 94.12 211 SER A C 1
ATOM 1619 O O . SER A 1 211 ? -15.988 0.144 22.358 1.00 94.12 211 SER A O 1
ATOM 1621 N N . SER A 1 212 ? -16.581 -1.993 21.977 1.00 96.56 212 SER A N 1
ATOM 1622 C CA . SER A 1 212 ? -15.261 -2.431 21.532 1.00 96.56 212 SER A CA 1
ATOM 1623 C C . SER A 1 212 ? -14.871 -1.798 20.198 1.00 96.56 212 SER A C 1
ATOM 1625 O O . SER A 1 212 ? -15.703 -1.485 19.345 1.00 96.56 212 SER A O 1
ATOM 1627 N N . THR A 1 213 ? -13.574 -1.603 20.009 1.00 98.06 213 THR A N 1
ATOM 1628 C CA . THR A 1 213 ? -12.992 -0.961 18.829 1.00 98.06 213 THR A CA 1
ATOM 1629 C C . THR A 1 213 ? -12.239 -1.970 17.974 1.00 98.06 213 THR A C 1
ATOM 1631 O O . THR A 1 213 ? -11.750 -2.992 18.460 1.00 98.06 213 THR A O 1
ATOM 1634 N N . TRP A 1 214 ? -12.061 -1.666 16.687 1.00 98.19 214 TRP A N 1
ATOM 1635 C CA . TRP A 1 214 ? -11.264 -2.519 15.798 1.00 98.19 214 TRP A CA 1
ATOM 1636 C C . TRP A 1 214 ? -9.816 -2.709 16.273 1.00 98.19 214 TRP A C 1
ATOM 1638 O O . TRP A 1 214 ? -9.236 -3.770 16.046 1.00 98.19 214 TRP A O 1
ATOM 1648 N N . TYR A 1 215 ? -9.240 -1.727 16.978 1.00 98.25 215 TYR A N 1
ATOM 1649 C CA . TYR A 1 215 ? -7.910 -1.863 17.574 1.00 98.25 215 TYR A CA 1
ATOM 1650 C C . TYR A 1 215 ? -7.873 -2.874 18.726 1.00 98.25 215 TYR A C 1
ATOM 1652 O O . TYR A 1 215 ? -6.933 -3.662 18.800 1.00 98.25 215 TYR A O 1
ATOM 1660 N N . GLU A 1 216 ? -8.887 -2.899 19.590 1.00 97.81 216 GLU A N 1
ATOM 1661 C CA . GLU A 1 216 ? -8.972 -3.891 20.670 1.00 97.81 216 GLU A CA 1
ATOM 1662 C C . GLU A 1 216 ? -9.202 -5.296 20.109 1.00 97.81 216 GLU A C 1
ATOM 1664 O O . GLU A 1 216 ? -8.527 -6.240 20.511 1.00 97.81 216 GLU A O 1
ATOM 1669 N N . VAL A 1 217 ? -10.085 -5.433 19.115 1.00 98.00 217 VAL A N 1
ATOM 1670 C CA . VAL A 1 217 ? -10.326 -6.713 18.429 1.00 98.00 217 VAL A CA 1
ATOM 1671 C C . VAL A 1 217 ? -9.064 -7.240 17.752 1.00 98.00 217 VAL A C 1
ATOM 1673 O O . VAL A 1 217 ? -8.752 -8.428 17.860 1.00 98.00 217 VAL A O 1
ATOM 1676 N N . ARG A 1 218 ? -8.307 -6.360 17.089 1.00 97.88 218 ARG A N 1
ATOM 1677 C CA . ARG A 1 218 ? -6.994 -6.688 16.525 1.00 97.88 218 ARG A CA 1
ATOM 1678 C C . ARG A 1 218 ? -6.058 -7.246 17.593 1.00 97.88 218 ARG A C 1
ATOM 1680 O O . ARG A 1 218 ? -5.454 -8.290 17.359 1.00 97.88 218 ARG A O 1
ATOM 1687 N N . ASP A 1 219 ? -5.916 -6.546 18.718 1.00 98.06 219 ASP A N 1
ATOM 1688 C CA . ASP A 1 219 ? -4.974 -6.919 19.778 1.00 98.06 219 ASP A CA 1
ATOM 1689 C C . ASP A 1 219 ? -5.344 -8.286 20.377 1.00 98.06 219 ASP A C 1
ATOM 1691 O O . ASP A 1 219 ? -4.493 -9.173 20.448 1.00 98.06 219 ASP A O 1
ATOM 1695 N N . LEU A 1 220 ? -6.632 -8.515 20.663 1.00 97.81 220 LEU A N 1
ATOM 1696 C CA . LEU A 1 220 ? -7.132 -9.801 21.161 1.00 97.81 220 LEU A CA 1
ATOM 1697 C C . LEU A 1 220 ? -6.862 -10.963 20.195 1.00 97.81 220 LEU A C 1
ATOM 1699 O O . LEU A 1 220 ? -6.400 -12.029 20.608 1.00 97.81 220 LEU A O 1
ATOM 1703 N N . LEU A 1 221 ? -7.140 -10.774 18.902 1.00 98.06 221 LEU A N 1
ATOM 1704 C CA . LEU A 1 221 ? -6.899 -11.806 17.892 1.00 98.06 221 LEU A CA 1
ATOM 1705 C C . LEU A 1 221 ? -5.410 -12.095 17.718 1.00 98.06 221 LEU A C 1
ATOM 1707 O O . LEU A 1 221 ? -5.025 -13.256 17.563 1.00 98.06 221 LEU A O 1
ATOM 1711 N N . PHE A 1 222 ? -4.573 -11.059 17.764 1.00 97.62 222 PHE A N 1
ATOM 1712 C CA . PHE A 1 222 ? -3.130 -11.217 17.649 1.00 97.62 222 PHE A CA 1
ATOM 1713 C C . PHE A 1 222 ? -2.565 -12.021 18.825 1.00 97.62 222 PHE A C 1
ATOM 1715 O O . PHE A 1 222 ? -1.825 -12.980 18.607 1.00 97.62 222 PHE A O 1
ATOM 1722 N N . GLU A 1 223 ? -2.969 -11.692 20.056 1.00 97.06 223 GLU A N 1
ATOM 1723 C CA . GLU A 1 223 ? -2.583 -12.427 21.268 1.00 97.06 223 GLU A CA 1
ATOM 1724 C C . GLU A 1 223 ? -3.060 -13.885 21.249 1.00 97.06 223 GLU A C 1
ATOM 1726 O O . GLU A 1 223 ? -2.347 -14.784 21.697 1.00 97.06 223 GLU A O 1
ATOM 1731 N N . ALA A 1 224 ? -4.235 -14.146 20.670 1.00 96.56 224 ALA A N 1
ATOM 1732 C CA . ALA A 1 224 ? -4.770 -15.493 20.487 1.00 96.56 224 ALA A CA 1
ATOM 1733 C C . ALA A 1 224 ? -4.124 -16.274 19.318 1.00 96.56 224 ALA A C 1
ATOM 1735 O O . ALA A 1 224 ? -4.481 -17.430 19.086 1.00 96.56 224 ALA A O 1
ATOM 1736 N N . GLY A 1 225 ? -3.178 -15.678 18.582 1.00 96.19 225 GLY A N 1
ATOM 1737 C CA . GLY A 1 225 ? -2.451 -16.317 17.477 1.00 96.19 225 GLY A CA 1
ATOM 1738 C C . GLY A 1 225 ? -3.137 -16.237 16.106 1.00 96.19 225 GLY A C 1
ATOM 1739 O O . GLY A 1 225 ? -2.624 -16.794 15.132 1.00 96.19 225 GLY A O 1
ATOM 1740 N N . PHE A 1 226 ? -4.253 -15.515 15.987 1.00 96.75 226 PHE A N 1
ATOM 1741 C CA . PHE A 1 226 ? -4.998 -15.303 14.740 1.00 96.75 226 PHE A CA 1
ATOM 1742 C C . PHE A 1 226 ? -4.437 -14.100 13.968 1.00 96.75 226 PHE A C 1
ATOM 1744 O O . PHE A 1 226 ? -5.090 -13.075 13.783 1.00 96.75 226 PHE A O 1
ATOM 1751 N N . VAL A 1 227 ? -3.177 -14.206 13.529 1.00 94.75 227 VAL A N 1
ATOM 1752 C CA . VAL A 1 227 ? -2.417 -13.089 12.929 1.00 94.75 227 VAL A CA 1
ATOM 1753 C C . VAL A 1 227 ? -3.068 -12.552 11.650 1.00 94.75 227 VAL A C 1
ATOM 1755 O O . VAL A 1 227 ? -3.073 -11.344 11.414 1.00 94.75 227 VAL A O 1
ATOM 1758 N N . LYS A 1 228 ? -3.625 -13.434 10.812 1.00 93.56 228 LYS A N 1
ATOM 1759 C CA . LYS A 1 228 ? -4.284 -13.032 9.562 1.00 93.56 228 LYS A CA 1
ATOM 1760 C C . LYS A 1 228 ? -5.540 -12.208 9.854 1.00 93.56 228 LYS A C 1
ATOM 1762 O O . LYS A 1 228 ? -5.770 -11.192 9.211 1.00 93.56 228 LYS A O 1
ATOM 1767 N N . GLU A 1 229 ? -6.344 -12.636 10.814 1.00 96.56 229 GLU A N 1
ATOM 1768 C CA . GLU A 1 229 ? -7.597 -11.983 11.174 1.00 96.56 229 GLU A CA 1
ATOM 1769 C C . GLU A 1 229 ? -7.348 -10.705 11.980 1.00 96.56 229 GLU A C 1
ATOM 1771 O O . GLU A 1 229 ? -8.017 -9.702 11.748 1.00 96.56 229 GLU A O 1
ATOM 1776 N N . ALA A 1 230 ? -6.304 -10.670 12.812 1.00 97.50 230 ALA A N 1
ATOM 1777 C CA . ALA A 1 230 ? -5.816 -9.431 13.414 1.00 97.50 230 ALA A CA 1
ATOM 1778 C C . ALA A 1 230 ? -5.410 -8.400 12.344 1.00 97.50 230 ALA A C 1
ATOM 1780 O O . ALA A 1 230 ? -5.730 -7.219 12.461 1.00 97.50 230 ALA A O 1
ATOM 1781 N N . GLN A 1 231 ? -4.760 -8.835 11.259 1.00 95.94 231 GLN A N 1
ATOM 1782 C CA . GLN A 1 231 ? -4.444 -7.964 10.124 1.00 95.94 231 GLN A CA 1
ATOM 1783 C C . GLN A 1 231 ? -5.699 -7.425 9.425 1.00 95.94 231 GLN A C 1
ATOM 1785 O O . GLN A 1 231 ? -5.707 -6.259 9.036 1.00 95.94 231 GLN A O 1
ATOM 1790 N N . LEU A 1 232 ? -6.757 -8.229 9.295 1.00 96.31 232 LEU A N 1
ATOM 1791 C CA . LEU A 1 232 ? -8.040 -7.756 8.768 1.00 96.31 232 LEU A CA 1
ATOM 1792 C C . LEU A 1 232 ? -8.672 -6.704 9.687 1.00 96.31 232 LEU A C 1
ATOM 1794 O O . LEU A 1 232 ? -9.096 -5.656 9.211 1.00 96.31 232 LEU A O 1
ATOM 1798 N N . ALA A 1 233 ? -8.655 -6.937 11.002 1.00 97.75 233 ALA A N 1
ATOM 1799 C CA . ALA A 1 233 ? -9.139 -5.967 11.981 1.00 97.75 233 ALA A CA 1
ATOM 1800 C C . ALA A 1 233 ? -8.340 -4.647 11.946 1.00 97.75 233 ALA A C 1
ATOM 1802 O O . ALA A 1 233 ? -8.925 -3.570 12.038 1.00 97.75 233 ALA A O 1
ATOM 1803 N N . GLN A 1 234 ? -7.017 -4.703 11.738 1.00 97.38 234 GLN A N 1
ATOM 1804 C CA . GLN A 1 234 ? -6.184 -3.506 11.552 1.00 97.38 234 GLN A CA 1
ATOM 1805 C C . GLN A 1 234 ? -6.666 -2.646 10.372 1.00 97.38 234 GLN A C 1
ATOM 1807 O O . GLN A 1 234 ? -6.710 -1.424 10.506 1.00 97.38 234 GLN A O 1
ATOM 1812 N N . PHE A 1 235 ? -7.030 -3.248 9.234 1.00 96.69 235 PHE A N 1
ATOM 1813 C CA . PHE A 1 235 ? -7.492 -2.497 8.057 1.00 96.69 235 PHE A CA 1
ATOM 1814 C C . PHE A 1 235 ? -8.794 -1.734 8.309 1.00 96.69 235 PHE A C 1
ATOM 1816 O O . PHE A 1 235 ? -9.008 -0.669 7.730 1.00 96.69 235 PHE A O 1
ATOM 1823 N N . GLU A 1 236 ? -9.632 -2.232 9.216 1.00 97.31 236 GLU A N 1
ATOM 1824 C CA . GLU A 1 236 ? -10.858 -1.550 9.627 1.00 97.31 236 GLU A CA 1
ATOM 1825 C C . GLU A 1 236 ? -10.628 -0.458 10.680 1.00 97.31 236 GLU A C 1
ATOM 1827 O O . GLU A 1 236 ? -11.463 0.437 10.834 1.00 97.31 236 GLU A O 1
ATOM 1832 N N . ALA A 1 237 ? -9.487 -0.472 11.372 1.00 97.44 237 ALA A N 1
ATOM 1833 C CA . ALA A 1 237 ? -9.153 0.514 12.397 1.00 97.44 237 ALA A CA 1
ATOM 1834 C C . ALA A 1 237 ? -8.536 1.804 11.822 1.00 97.44 237 ALA A C 1
ATOM 1836 O O . ALA A 1 237 ? -8.779 2.903 12.330 1.00 97.44 237 ALA A O 1
ATOM 1837 N N . VAL A 1 238 ? -7.735 1.690 10.759 1.00 97.38 238 VAL A N 1
ATOM 1838 C CA . VAL A 1 238 ? -6.978 2.815 10.179 1.00 97.38 238 VAL A CA 1
ATOM 1839 C C . VAL A 1 238 ? -7.877 3.823 9.440 1.00 97.38 238 VAL A C 1
ATOM 1841 O O . VAL A 1 238 ? -9.036 3.513 9.151 1.00 97.38 238 VAL A O 1
ATOM 1844 N N . PRO A 1 239 ? -7.399 5.046 9.142 1.00 97.31 239 PRO A N 1
ATOM 1845 C CA . PRO A 1 239 ? -8.126 5.997 8.298 1.00 97.31 239 PRO A CA 1
ATOM 1846 C C . PRO A 1 239 ? -8.334 5.495 6.862 1.00 97.31 239 PRO A C 1
ATOM 1848 O O . PRO A 1 239 ? -7.787 4.468 6.474 1.00 97.31 239 PRO A O 1
ATOM 1851 N N . GLU A 1 240 ? -9.113 6.211 6.063 1.00 96.00 240 GLU A N 1
ATOM 1852 C CA . GLU A 1 240 ? -9.239 6.033 4.611 1.00 96.00 240 GLU A CA 1
ATOM 1853 C C . GLU A 1 240 ? -9.253 7.383 3.882 1.00 96.00 240 GLU A C 1
ATOM 1855 O O . GLU A 1 240 ? -9.277 8.443 4.508 1.00 96.00 240 GLU A O 1
ATOM 1860 N N . LEU A 1 241 ? -9.245 7.368 2.545 1.00 96.06 241 LEU A N 1
ATOM 1861 C CA . LEU A 1 241 ? -9.153 8.599 1.751 1.00 96.06 241 LEU A CA 1
ATOM 1862 C C . LEU A 1 241 ? -10.321 9.560 2.014 1.00 96.06 241 LEU A C 1
ATOM 1864 O O . LEU A 1 241 ? -10.121 10.773 2.061 1.00 96.06 241 LEU A O 1
ATOM 1868 N N . ALA A 1 242 ? -11.519 9.022 2.252 1.00 94.38 242 ALA A N 1
ATOM 1869 C CA . ALA A 1 242 ? -12.690 9.820 2.599 1.00 94.38 242 ALA A CA 1
ATOM 1870 C C . ALA A 1 242 ? -12.481 10.649 3.878 1.00 94.38 242 ALA A C 1
ATOM 1872 O O . ALA A 1 242 ? -12.936 11.791 3.926 1.00 94.38 242 ALA A O 1
ATOM 1873 N N . ASP A 1 243 ? -11.724 10.149 4.861 1.00 95.56 243 ASP A N 1
ATOM 1874 C CA . ASP A 1 243 ? -11.452 10.885 6.102 1.00 95.56 243 ASP A CA 1
ATOM 1875 C C . ASP A 1 243 ? -10.689 12.192 5.825 1.00 95.56 243 ASP A C 1
ATOM 1877 O O . ASP A 1 243 ? -10.910 13.198 6.501 1.00 95.56 243 ASP A O 1
ATOM 1881 N N . MET A 1 244 ? -9.833 12.227 4.793 1.00 96.00 244 MET A N 1
ATOM 1882 C CA . MET A 1 244 ? -9.085 13.439 4.427 1.00 96.00 244 MET A CA 1
ATOM 1883 C C . MET A 1 244 ? -10.022 14.597 4.080 1.00 96.00 244 MET A C 1
ATOM 1885 O O . MET A 1 244 ? -9.750 15.734 4.456 1.00 96.00 244 MET A O 1
ATOM 1889 N N . THR A 1 245 ? -11.149 14.315 3.414 1.00 92.19 245 THR A N 1
ATOM 1890 C CA . THR A 1 245 ? -12.147 15.346 3.077 1.00 92.19 245 THR A CA 1
ATOM 1891 C C . THR A 1 245 ? -12.758 15.970 4.330 1.00 92.19 245 THR A C 1
ATOM 1893 O O . THR A 1 245 ? -12.952 17.181 4.384 1.00 92.19 245 THR A O 1
ATOM 1896 N N . THR A 1 246 ? -12.982 15.172 5.379 1.00 93.56 246 THR A N 1
ATOM 1897 C CA . THR A 1 246 ? -13.478 15.655 6.670 1.00 93.56 246 THR A CA 1
ATOM 1898 C C . THR A 1 246 ? -12.441 16.526 7.375 1.00 93.56 246 THR A C 1
ATOM 1900 O O . THR A 1 246 ? -12.769 17.619 7.830 1.00 93.56 246 THR A O 1
ATOM 1903 N N . PHE A 1 247 ? -11.180 16.087 7.437 1.00 96.06 247 PHE A N 1
ATOM 1904 C CA . PHE A 1 247 ? -10.136 16.825 8.156 1.00 96.06 247 PHE A CA 1
ATOM 1905 C C . PHE A 1 247 ? -9.654 18.089 7.439 1.00 96.06 247 PHE A C 1
ATOM 1907 O O . PHE A 1 247 ? -9.162 18.999 8.104 1.00 96.06 247 PHE A O 1
ATOM 1914 N N . LEU A 1 248 ? -9.830 18.190 6.119 1.00 95.69 248 LEU A N 1
ATOM 1915 C CA . LEU A 1 248 ? -9.575 19.429 5.377 1.00 95.69 248 LEU A CA 1
ATOM 1916 C C . LEU A 1 248 ? -10.504 20.579 5.802 1.00 95.69 248 LEU A C 1
ATOM 1918 O O . LEU A 1 248 ? -10.071 21.727 5.777 1.00 95.69 248 LEU A O 1
ATOM 1922 N N . ASN A 1 249 ? -11.726 20.268 6.249 1.00 91.94 249 ASN A N 1
ATOM 1923 C CA . ASN A 1 249 ? -12.714 21.236 6.748 1.00 91.94 249 ASN A CA 1
ATOM 1924 C C . ASN A 1 249 ? -12.672 21.396 8.282 1.00 91.94 249 ASN A C 1
ATOM 1926 O O . ASN A 1 249 ? -13.606 21.909 8.893 1.00 91.94 249 ASN A O 1
ATOM 1930 N N . HIS A 1 250 ? -11.637 20.883 8.949 1.00 95.19 250 HIS A N 1
ATOM 1931 C CA . HIS A 1 250 ? -11.535 20.999 10.400 1.00 95.19 250 HIS A CA 1
ATOM 1932 C C . HIS A 1 250 ? -11.131 22.428 10.797 1.00 95.19 250 HIS A C 1
ATOM 1934 O O . HIS A 1 250 ? -10.207 22.990 10.210 1.00 95.19 250 HIS A O 1
ATOM 1940 N N . GLU A 1 251 ? -11.739 22.978 11.855 1.00 95.00 251 GLU A N 1
ATOM 1941 C CA . GLU A 1 251 ? -11.549 24.371 12.308 1.00 95.00 251 GLU A CA 1
ATOM 1942 C C . GLU A 1 251 ? -10.064 24.767 12.450 1.00 95.00 251 GLU A C 1
ATOM 1944 O O . GLU A 1 251 ? -9.634 25.818 11.981 1.00 95.00 251 GLU A O 1
ATOM 1949 N N . ASP A 1 252 ? -9.244 23.893 13.042 1.00 93.56 252 ASP A N 1
ATOM 1950 C CA . ASP A 1 252 ? -7.786 24.067 13.149 1.00 93.56 252 ASP A CA 1
ATOM 1951 C C . ASP A 1 252 ? -7.046 24.249 11.808 1.00 93.56 252 ASP A C 1
ATOM 1953 O O . ASP A 1 252 ? -6.020 24.935 11.753 1.00 93.56 252 ASP A O 1
ATOM 1957 N N . VAL A 1 253 ? -7.515 23.595 10.742 1.00 96.00 253 VAL A N 1
ATOM 1958 C CA . VAL A 1 253 ? -6.946 23.691 9.390 1.00 96.00 253 VAL A CA 1
ATOM 1959 C C . VAL A 1 253 ? -7.463 24.952 8.708 1.00 96.00 253 VAL A C 1
ATOM 1961 O O . VAL A 1 253 ? -6.664 25.706 8.150 1.00 96.00 253 VAL A O 1
ATOM 1964 N N . GLU A 1 254 ? -8.759 25.239 8.825 1.00 95.06 254 GLU A N 1
ATOM 1965 C CA . GLU A 1 254 ? -9.377 26.457 8.290 1.00 95.06 254 GLU A CA 1
ATOM 1966 C C . GLU A 1 254 ? -8.780 27.728 8.907 1.00 95.06 254 GLU A C 1
ATOM 1968 O O . GLU A 1 254 ? -8.469 28.685 8.201 1.00 95.06 254 GLU A O 1
ATOM 1973 N N . SER A 1 255 ? -8.535 27.726 10.217 1.00 95.19 255 SER A N 1
ATOM 1974 C CA . SER A 1 255 ? -7.906 28.841 10.927 1.00 95.19 255 SER A CA 1
ATOM 1975 C C . SER A 1 255 ? -6.487 29.127 10.417 1.00 95.19 255 SER A C 1
ATOM 1977 O O . SER A 1 255 ? -6.088 30.286 10.284 1.00 95.19 255 SER A O 1
ATOM 1979 N N . ALA A 1 256 ? -5.728 28.078 10.081 1.00 94.88 256 ALA A N 1
ATOM 1980 C CA . ALA A 1 256 ? -4.348 28.202 9.617 1.00 94.88 256 ALA A CA 1
ATOM 1981 C C . ALA A 1 256 ? -4.227 28.507 8.113 1.00 94.88 256 ALA A C 1
ATOM 1983 O O . ALA A 1 256 ? -3.355 29.280 7.720 1.00 94.88 256 ALA A O 1
ATOM 1984 N N . TYR A 1 257 ? -5.085 27.914 7.276 1.00 95.88 257 TYR A N 1
ATOM 1985 C CA . TYR A 1 257 ? -4.923 27.902 5.816 1.00 95.88 257 TYR A CA 1
ATOM 1986 C C . TYR A 1 257 ? -6.154 28.381 5.032 1.00 95.88 257 TYR A C 1
ATOM 1988 O O . TYR A 1 257 ? -6.075 28.525 3.816 1.00 95.88 257 TYR A O 1
ATOM 1996 N N . GLY A 1 258 ? -7.275 28.694 5.685 1.00 93.00 258 GLY A N 1
ATOM 1997 C CA . GLY A 1 258 ? -8.552 29.013 5.026 1.00 93.00 258 GLY A CA 1
ATOM 1998 C C . GLY A 1 258 ? -8.567 30.293 4.189 1.00 93.00 258 GLY A C 1
ATOM 1999 O O . GLY A 1 258 ? -9.521 30.542 3.464 1.00 93.00 258 GLY A O 1
ATOM 2000 N N . ARG A 1 259 ? -7.510 31.111 4.260 1.00 94.38 259 ARG A N 1
ATOM 2001 C CA . ARG A 1 259 ? -7.326 32.302 3.411 1.00 94.38 259 ARG A CA 1
ATOM 2002 C C . ARG A 1 259 ? -6.257 32.123 2.334 1.00 94.38 259 ARG A C 1
ATOM 2004 O O . ARG A 1 259 ? -6.034 33.048 1.558 1.00 94.38 259 ARG A O 1
ATOM 2011 N N . VAL A 1 260 ? -5.559 30.987 2.313 1.00 95.31 260 VAL A N 1
ATOM 2012 C CA . VAL A 1 260 ? -4.517 30.718 1.318 1.00 95.31 260 VAL A CA 1
ATOM 2013 C C . VAL A 1 260 ? -5.192 30.465 -0.023 1.00 95.31 260 VAL A C 1
ATOM 2015 O O . VAL A 1 260 ? -6.063 29.603 -0.137 1.00 95.31 260 VAL A O 1
ATOM 2018 N N . GLN A 1 261 ? -4.795 31.233 -1.031 1.00 96.12 261 GLN A N 1
ATOM 2019 C CA . GLN A 1 261 ? -5.288 31.104 -2.398 1.00 96.12 261 GLN A CA 1
ATOM 2020 C C . GLN A 1 261 ? -4.322 30.278 -3.243 1.00 96.12 261 GLN A C 1
ATOM 2022 O O . GLN A 1 261 ? -3.111 30.279 -3.003 1.00 96.12 261 GLN A O 1
ATOM 2027 N N . ARG A 1 262 ? -4.876 29.602 -4.249 1.00 93.94 262 ARG A N 1
ATOM 2028 C CA . ARG A 1 262 ? -4.107 28.858 -5.243 1.00 93.94 262 ARG A CA 1
ATOM 2029 C C . ARG A 1 262 ? -3.219 29.803 -6.064 1.00 93.94 262 ARG A C 1
ATOM 2031 O O . ARG A 1 262 ? -3.637 30.916 -6.388 1.00 93.94 262 ARG A O 1
ATOM 2038 N N . ASP A 1 263 ? -2.023 29.354 -6.439 1.00 88.38 263 ASP A N 1
ATOM 2039 C CA . ASP A 1 263 ? -1.083 30.127 -7.264 1.00 88.38 263 ASP A CA 1
ATOM 2040 C C . ASP A 1 263 ? -1.763 30.751 -8.500 1.00 88.38 263 ASP A C 1
ATOM 2042 O O . ASP A 1 263 ? -2.314 30.055 -9.355 1.00 88.38 263 ASP A O 1
ATOM 2046 N N . GLY A 1 264 ? -1.743 32.087 -8.592 1.00 87.62 264 GLY A N 1
ATOM 2047 C CA . GLY A 1 264 ? -2.315 32.828 -9.723 1.00 87.62 264 GLY A CA 1
ATOM 2048 C C . GLY A 1 264 ? -3.846 32.759 -9.855 1.00 87.62 264 GLY A C 1
ATOM 2049 O O . GLY A 1 264 ? -4.369 33.103 -10.914 1.00 87.62 264 GLY A O 1
ATOM 2050 N N . SER A 1 265 ? -4.570 32.333 -8.815 1.00 90.75 265 SER A N 1
ATOM 2051 C CA . SER A 1 265 ? -6.028 32.149 -8.810 1.00 90.75 265 SER A CA 1
ATOM 2052 C C . SER A 1 265 ? -6.680 32.800 -7.580 1.00 90.75 265 SER A C 1
ATOM 2054 O O . SER A 1 265 ? -6.011 33.116 -6.603 1.00 90.75 265 SER A O 1
ATOM 2056 N N . GLN A 1 266 ? -8.000 33.015 -7.627 1.00 91.81 266 GLN A N 1
ATOM 2057 C CA . GLN A 1 266 ? -8.807 33.433 -6.465 1.00 91.81 266 GLN A CA 1
ATOM 2058 C C . GLN A 1 266 ? -9.441 32.246 -5.716 1.00 91.81 266 GLN A C 1
ATOM 2060 O O . GLN A 1 266 ? -10.016 32.439 -4.649 1.00 91.81 266 GLN A O 1
ATOM 2065 N N . GLU A 1 267 ? -9.342 31.034 -6.274 1.00 94.31 267 GLU A N 1
ATOM 2066 C CA . GLU A 1 267 ? -9.780 29.780 -5.640 1.00 94.31 267 GLU A CA 1
ATOM 2067 C C . GLU A 1 267 ? -8.984 29.539 -4.350 1.00 94.31 267 GLU A C 1
ATOM 2069 O O . GLU A 1 267 ? -7.754 29.673 -4.341 1.00 94.31 267 GLU A O 1
ATOM 2074 N N . LEU A 1 268 ? -9.672 29.178 -3.264 1.00 96.50 268 LEU A N 1
ATOM 2075 C CA . LEU A 1 268 ? -9.015 28.828 -2.008 1.00 96.50 268 LEU A CA 1
ATOM 2076 C C . LEU A 1 268 ? -8.305 27.480 -2.146 1.00 96.50 268 LEU A C 1
ATOM 2078 O O . LEU A 1 268 ? -8.843 26.522 -2.702 1.00 96.50 268 LEU A O 1
ATOM 2082 N N . LEU A 1 269 ? -7.100 27.382 -1.586 1.00 96.12 269 LEU A N 1
ATOM 2083 C CA . LEU A 1 269 ? -6.304 26.160 -1.656 1.00 96.12 269 LEU A CA 1
ATOM 2084 C C . LEU A 1 269 ? -7.025 24.979 -0.990 1.00 96.12 269 LEU A C 1
ATOM 2086 O O . LEU A 1 269 ? -7.020 23.879 -1.532 1.00 96.12 269 LEU A O 1
ATOM 2090 N N . LEU A 1 270 ? -7.688 25.199 0.151 1.00 96.50 270 LEU A N 1
ATOM 2091 C CA . LEU A 1 270 ? -8.449 24.143 0.830 1.00 96.50 270 LEU A CA 1
ATOM 2092 C C . LEU A 1 270 ? -9.626 23.630 -0.012 1.00 96.50 270 LEU A C 1
ATOM 2094 O O . LEU A 1 270 ? -9.843 22.422 -0.058 1.00 96.50 270 LEU A O 1
ATOM 2098 N N . GLU A 1 271 ? -10.333 24.511 -0.727 1.00 95.69 271 GLU A N 1
ATOM 2099 C CA . GLU A 1 271 ? -11.422 24.114 -1.634 1.00 95.69 271 GLU A CA 1
ATOM 2100 C C . GLU A 1 271 ? -10.894 23.256 -2.791 1.00 95.69 271 GLU A C 1
ATOM 2102 O O . GLU A 1 271 ? -11.478 22.217 -3.117 1.00 95.69 271 GLU A O 1
ATOM 2107 N N . TYR A 1 272 ? -9.749 23.645 -3.363 1.00 95.44 272 TYR A N 1
ATOM 2108 C CA . TYR A 1 272 ? -9.059 22.865 -4.388 1.00 95.44 272 TYR A CA 1
ATOM 2109 C C . TYR A 1 272 ? -8.679 21.468 -3.871 1.00 95.44 272 TYR A C 1
ATOM 2111 O O . TYR A 1 272 ? -9.034 20.463 -4.488 1.00 95.44 272 TYR A O 1
ATOM 2119 N N . LEU A 1 273 ? -8.008 21.387 -2.714 1.00 96.62 273 LEU A N 1
ATOM 2120 C CA . LEU A 1 273 ? -7.582 20.114 -2.122 1.00 96.62 273 LEU A CA 1
ATOM 2121 C C . LEU A 1 273 ? -8.780 19.221 -1.779 1.00 96.62 273 LEU A C 1
ATOM 2123 O O . LEU A 1 273 ? -8.751 18.021 -2.048 1.00 96.62 273 LEU A O 1
ATOM 2127 N N . HIS A 1 274 ? -9.857 19.798 -1.241 1.00 95.56 274 HIS A N 1
ATOM 2128 C CA . HIS A 1 274 ? -11.086 19.067 -0.942 1.00 95.56 274 HIS A CA 1
ATOM 2129 C C . HIS A 1 274 ? -11.699 18.453 -2.206 1.00 95.56 274 HIS A C 1
ATOM 2131 O O . HIS A 1 274 ? -12.104 17.284 -2.201 1.00 95.56 274 HIS A O 1
ATOM 2137 N N . ARG A 1 275 ? -11.738 19.211 -3.309 1.00 94.88 275 ARG A N 1
ATOM 2138 C CA . ARG A 1 275 ? -12.196 18.712 -4.609 1.00 94.88 275 ARG A CA 1
ATOM 2139 C C . ARG A 1 275 ? -11.305 17.581 -5.119 1.00 94.88 275 ARG A C 1
ATOM 2141 O O . ARG A 1 275 ? -11.840 16.525 -5.434 1.00 94.88 275 ARG A O 1
ATOM 2148 N N . CYS A 1 276 ? -9.980 17.743 -5.099 1.00 95.06 276 CYS A N 1
ATOM 2149 C CA . CYS A 1 276 ? -9.038 16.689 -5.494 1.00 95.06 276 CYS A CA 1
ATOM 2150 C C . CYS A 1 276 ? -9.249 15.390 -4.703 1.00 95.06 276 CYS A C 1
ATOM 2152 O O . CYS A 1 276 ? -9.329 14.322 -5.300 1.00 95.06 276 CYS A O 1
ATOM 2154 N N . MET A 1 277 ? -9.401 15.463 -3.375 1.00 95.19 277 MET A N 1
ATOM 2155 C CA . MET A 1 277 ? -9.658 14.275 -2.548 1.00 95.19 277 MET A CA 1
ATOM 2156 C C . MET A 1 277 ? -11.025 13.642 -2.851 1.00 95.19 277 MET A C 1
ATOM 2158 O O . MET A 1 277 ? -11.149 12.419 -2.922 1.00 95.19 277 MET A O 1
ATOM 2162 N N . THR A 1 278 ? -12.057 14.464 -3.066 1.00 94.31 278 THR A N 1
ATOM 2163 C CA . THR A 1 278 ? -13.406 13.990 -3.415 1.00 94.31 278 THR A CA 1
ATOM 2164 C C . THR A 1 278 ? -13.421 13.282 -4.770 1.00 94.31 278 THR A C 1
ATOM 2166 O O . THR A 1 278 ? -14.027 12.214 -4.908 1.00 94.31 278 THR A O 1
ATOM 2169 N N . ASP A 1 279 ? -12.742 13.855 -5.762 1.00 94.31 279 ASP A N 1
ATOM 2170 C CA . ASP A 1 279 ? -12.605 13.279 -7.095 1.00 94.31 279 ASP A CA 1
ATOM 2171 C C . ASP A 1 279 ? -11.775 11.991 -7.030 1.00 94.31 279 ASP A C 1
ATOM 2173 O O . ASP A 1 279 ? -12.214 10.959 -7.538 1.00 94.31 279 ASP A O 1
ATOM 2177 N N . ALA A 1 280 ? -10.668 11.990 -6.281 1.00 93.06 280 ALA A N 1
ATOM 2178 C CA . ALA A 1 280 ? -9.833 10.813 -6.067 1.00 93.06 280 ALA A CA 1
ATOM 2179 C C . ALA A 1 280 ? -10.594 9.645 -5.414 1.00 93.06 280 ALA A C 1
ATOM 2181 O O . ALA A 1 280 ? -10.407 8.496 -5.817 1.00 93.06 280 ALA A O 1
ATOM 2182 N N . CYS A 1 281 ? -11.507 9.910 -4.472 1.00 93.19 281 CYS A N 1
ATOM 2183 C CA . CYS A 1 281 ? -12.388 8.883 -3.903 1.00 93.19 281 CYS A CA 1
ATOM 2184 C C . CYS A 1 281 ? -13.279 8.204 -4.958 1.00 93.19 281 CYS A C 1
ATOM 2186 O O . CYS A 1 281 ? -13.580 7.013 -4.854 1.00 9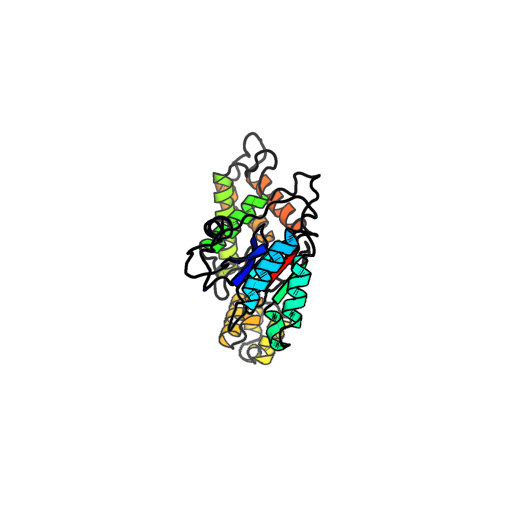3.19 281 CYS A O 1
ATOM 2188 N N . ARG A 1 282 ? -13.730 8.954 -5.970 1.00 90.94 282 ARG A N 1
ATOM 2189 C CA . ARG A 1 282 ? -14.600 8.443 -7.043 1.00 90.94 282 ARG A CA 1
ATOM 2190 C C . ARG A 1 282 ? -13.806 7.766 -8.150 1.00 90.94 282 ARG A C 1
ATOM 2192 O O . ARG A 1 282 ? -14.243 6.737 -8.674 1.00 90.94 282 ARG A O 1
ATOM 2199 N N . GLU A 1 283 ? -12.676 8.363 -8.502 1.00 90.31 283 GLU A N 1
ATOM 2200 C CA . GLU A 1 283 ? -11.817 7.937 -9.592 1.00 90.31 283 GLU A CA 1
ATOM 2201 C C . GLU A 1 283 ? -10.991 6.724 -9.184 1.00 90.31 283 GLU A C 1
ATOM 2203 O O . GLU A 1 283 ? -11.071 5.710 -9.858 1.00 90.31 283 GLU A O 1
ATOM 2208 N N . PHE A 1 284 ? -10.292 6.739 -8.049 1.00 90.62 284 PHE A N 1
ATOM 2209 C CA . PHE A 1 284 ? -9.384 5.664 -7.636 1.00 90.62 284 PHE A CA 1
ATOM 2210 C C . PHE A 1 284 ? -10.038 4.699 -6.643 1.00 90.62 284 PHE A C 1
ATOM 2212 O O . PHE A 1 284 ? -9.613 4.548 -5.497 1.00 90.62 284 PHE A O 1
ATOM 2219 N N . LYS A 1 285 ? -11.058 3.965 -7.101 1.00 90.38 285 LYS A N 1
ATOM 2220 C CA . LYS A 1 285 ? -11.798 2.972 -6.290 1.00 90.38 285 LYS A CA 1
ATOM 2221 C C . LYS A 1 285 ? -10.915 1.891 -5.672 1.00 90.38 285 LYS A C 1
ATOM 2223 O O . LYS A 1 285 ? -11.300 1.291 -4.676 1.00 90.38 285 LYS A O 1
ATOM 2228 N N . MET A 1 286 ? -9.761 1.619 -6.277 1.00 90.81 286 MET A N 1
ATOM 2229 C CA . MET A 1 286 ? -8.783 0.666 -5.752 1.00 90.81 286 MET A CA 1
ATOM 2230 C C . MET A 1 286 ? -7.871 1.233 -4.642 1.00 90.81 286 MET A C 1
ATOM 2232 O O . MET A 1 286 ? -7.074 0.485 -4.088 1.00 90.81 286 MET A O 1
ATOM 2236 N N . LEU A 1 287 ? -7.965 2.528 -4.327 1.00 91.38 287 LEU A N 1
ATOM 2237 C CA . LEU A 1 287 ? -7.162 3.208 -3.300 1.00 91.38 287 LEU A CA 1
ATOM 2238 C C . LEU A 1 287 ? -8.018 3.893 -2.220 1.00 91.38 287 LEU A C 1
ATOM 2240 O O . LEU A 1 287 ? -7.517 4.205 -1.143 1.00 91.38 287 LEU A O 1
ATOM 2244 N N . ALA A 1 288 ? -9.291 4.162 -2.521 1.00 90.38 288 ALA A N 1
ATOM 2245 C CA . ALA A 1 288 ? -10.137 5.046 -1.725 1.00 90.38 288 ALA A CA 1
ATOM 2246 C C . ALA A 1 288 ? -10.761 4.409 -0.472 1.00 90.38 288 ALA A C 1
ATOM 2248 O O . ALA A 1 288 ? -11.127 5.138 0.447 1.00 90.38 288 ALA A O 1
ATOM 2249 N N . GLY A 1 289 ? -10.927 3.085 -0.451 1.00 92.44 289 GLY A N 1
ATOM 2250 C CA . GLY A 1 289 ? -11.656 2.380 0.606 1.00 92.44 289 GLY A CA 1
ATOM 2251 C C . GLY A 1 289 ? -10.794 1.415 1.411 1.00 92.44 289 GLY A C 1
ATOM 2252 O O . GLY A 1 289 ? -9.569 1.383 1.293 1.00 92.44 289 GLY A O 1
ATOM 2253 N N . ARG A 1 290 ? -11.464 0.572 2.200 1.00 93.94 290 ARG A N 1
ATOM 2254 C CA . ARG A 1 290 ? -10.837 -0.495 2.990 1.00 93.94 290 ARG A CA 1
ATOM 2255 C C . ARG A 1 290 ? -10.099 -1.512 2.132 1.00 93.94 290 ARG A C 1
ATOM 2257 O O . ARG A 1 290 ? -10.487 -1.794 0.996 1.00 93.94 290 ARG A O 1
ATOM 2264 N N . THR A 1 291 ? -9.044 -2.092 2.694 1.00 94.81 291 THR A N 1
ATOM 2265 C CA . THR A 1 291 ? -8.271 -3.129 2.015 1.00 94.81 291 THR A CA 1
ATOM 2266 C C . THR A 1 291 ? -9.084 -4.409 1.892 1.00 94.81 291 THR A C 1
ATOM 2268 O O . THR A 1 291 ? -9.407 -5.063 2.875 1.00 94.81 291 THR A O 1
ATOM 2271 N N . GLN A 1 292 ? -9.383 -4.771 0.650 1.00 90.12 292 GLN A N 1
ATOM 2272 C CA . GLN A 1 292 ? -10.059 -6.013 0.267 1.00 90.12 292 GLN A CA 1
ATOM 2273 C C . GLN A 1 292 ? -9.092 -6.962 -0.451 1.00 90.12 292 GLN A C 1
ATOM 2275 O O . GLN A 1 292 ? -9.270 -8.180 -0.456 1.00 90.12 292 GLN A O 1
ATOM 2280 N N . PHE A 1 293 ? -8.039 -6.405 -1.055 1.00 87.94 293 PHE A N 1
ATOM 2281 C CA . PHE A 1 293 ? -7.066 -7.145 -1.836 1.00 87.94 293 PHE A CA 1
ATOM 2282 C C . PHE A 1 293 ? -5.770 -7.384 -1.053 1.00 87.94 293 PHE A C 1
ATOM 2284 O O . PHE A 1 293 ? -4.953 -6.479 -0.847 1.00 87.94 293 PHE A O 1
ATOM 2291 N N . LEU A 1 294 ? -5.566 -8.637 -0.641 1.00 85.38 294 LEU A N 1
ATOM 2292 C CA . LEU A 1 294 ? -4.408 -9.058 0.141 1.00 85.38 294 LEU A CA 1
ATOM 2293 C C . LEU A 1 294 ? -3.421 -9.866 -0.684 1.00 85.38 294 LEU A C 1
ATOM 2295 O O . LEU A 1 294 ? -3.765 -10.855 -1.329 1.00 85.38 294 LEU A O 1
ATOM 2299 N N . ILE A 1 295 ? -2.156 -9.476 -0.573 1.00 85.56 295 ILE A N 1
ATOM 2300 C CA . ILE A 1 295 ? -1.033 -10.252 -1.078 1.00 85.56 295 ILE A CA 1
ATOM 2301 C C . ILE A 1 295 ? -0.523 -11.102 0.083 1.00 85.56 295 ILE A C 1
ATOM 2303 O O . ILE A 1 295 ? -0.220 -10.587 1.159 1.00 85.56 295 ILE A O 1
ATOM 2307 N N . SER A 1 296 ? -0.443 -12.415 -0.134 1.00 84.56 296 SER A N 1
ATOM 2308 C CA . SER A 1 296 ? 0.067 -13.352 0.867 1.00 84.56 296 SER A CA 1
ATOM 2309 C C . SER A 1 296 ? 1.489 -12.961 1.290 1.00 84.56 296 SER A C 1
ATOM 2311 O O . SER A 1 296 ? 2.320 -12.728 0.409 1.00 84.56 296 SER A O 1
ATOM 2313 N N . PRO A 1 297 ? 1.838 -12.985 2.590 1.00 83.44 297 PRO A N 1
ATOM 2314 C CA . PRO A 1 297 ? 3.219 -12.792 3.050 1.00 83.44 297 PRO A CA 1
ATOM 2315 C C . PRO A 1 297 ? 4.203 -13.829 2.488 1.00 83.44 297 PRO A C 1
ATOM 2317 O O . PRO A 1 297 ? 5.414 -13.622 2.503 1.00 83.44 297 PRO A O 1
ATOM 2320 N N . ARG A 1 298 ? 3.687 -14.963 1.993 1.00 88.56 298 ARG A N 1
ATOM 2321 C CA . ARG A 1 298 ? 4.483 -16.006 1.335 1.00 88.56 298 ARG A CA 1
ATOM 2322 C C . ARG A 1 298 ? 4.816 -15.669 -0.118 1.00 88.56 298 ARG A C 1
ATOM 2324 O O . ARG A 1 298 ? 5.660 -16.350 -0.690 1.00 88.56 298 ARG A O 1
ATOM 2331 N N . THR A 1 299 ? 4.185 -14.650 -0.705 1.00 92.81 299 THR A N 1
ATOM 2332 C CA . THR A 1 299 ? 4.414 -14.240 -2.097 1.00 92.81 299 THR A CA 1
ATOM 2333 C C . THR A 1 299 ? 5.877 -13.864 -2.289 1.00 92.81 299 THR A C 1
ATOM 2335 O O . THR A 1 299 ? 6.424 -13.030 -1.569 1.00 92.81 299 THR A O 1
ATOM 2338 N N . ARG A 1 300 ? 6.520 -14.490 -3.272 1.00 93.44 300 ARG A N 1
ATOM 2339 C CA . ARG A 1 300 ? 7.916 -14.248 -3.646 1.00 93.44 300 ARG A CA 1
ATOM 2340 C C . ARG A 1 300 ? 8.008 -13.677 -5.051 1.00 93.44 300 ARG A C 1
ATOM 2342 O O . ARG A 1 300 ? 8.778 -12.753 -5.273 1.00 93.44 300 ARG A O 1
ATOM 2349 N N . VAL A 1 301 ? 7.176 -14.164 -5.967 1.00 93.56 301 VAL A N 1
ATOM 2350 C CA . VAL A 1 301 ? 7.076 -13.650 -7.334 1.00 93.56 301 VAL A CA 1
ATOM 2351 C C . VAL A 1 301 ? 5.705 -13.018 -7.533 1.00 93.56 301 VAL A C 1
ATOM 2353 O O . VAL A 1 301 ? 4.683 -13.671 -7.325 1.00 93.56 301 VAL A O 1
ATOM 2356 N N . ILE A 1 302 ? 5.682 -11.755 -7.946 1.00 93.81 302 ILE A N 1
ATOM 2357 C CA . ILE A 1 302 ? 4.463 -11.015 -8.262 1.00 93.81 302 ILE A CA 1
ATOM 2358 C C . ILE A 1 302 ? 4.571 -10.401 -9.656 1.00 93.81 302 ILE A C 1
ATOM 2360 O O . ILE A 1 302 ? 5.578 -9.776 -9.982 1.00 93.81 302 ILE A O 1
ATOM 2364 N N . ALA A 1 303 ? 3.537 -10.573 -10.478 1.00 92.56 303 ALA A N 1
ATOM 2365 C CA . ALA A 1 303 ? 3.403 -9.873 -11.752 1.00 92.56 303 ALA A CA 1
ATOM 2366 C C . ALA A 1 303 ? 2.102 -9.075 -11.769 1.00 92.56 303 ALA A C 1
ATOM 2368 O O . ALA A 1 303 ? 1.024 -9.638 -11.573 1.00 92.56 303 ALA A O 1
ATOM 2369 N N . ILE A 1 304 ? 2.211 -7.773 -12.006 1.00 91.38 304 ILE A N 1
ATOM 2370 C CA . ILE A 1 304 ? 1.099 -6.831 -12.045 1.00 91.38 304 ILE A CA 1
ATOM 2371 C C . ILE A 1 304 ? 0.917 -6.384 -13.491 1.00 91.38 304 ILE A C 1
ATOM 2373 O O . ILE A 1 304 ? 1.790 -5.738 -14.068 1.00 91.38 304 ILE A O 1
ATOM 2377 N N . ASP A 1 305 ? -0.222 -6.741 -14.068 1.00 89.12 305 ASP A N 1
ATOM 2378 C CA . ASP A 1 305 ? -0.654 -6.275 -15.378 1.00 89.12 305 ASP A CA 1
ATOM 2379 C C . ASP A 1 305 ? -1.495 -5.003 -15.214 1.00 89.12 305 ASP A C 1
ATOM 2381 O O . ASP A 1 305 ? -2.524 -5.006 -14.531 1.00 89.12 305 ASP A O 1
ATOM 2385 N N . LEU A 1 306 ? -1.041 -3.917 -15.838 1.00 87.12 306 LEU A N 1
ATOM 2386 C CA . LEU A 1 306 ? -1.665 -2.598 -15.787 1.00 87.12 306 LEU A CA 1
ATOM 2387 C C . LEU A 1 306 ? -2.615 -2.317 -16.964 1.00 87.12 306 LEU A C 1
ATOM 2389 O O . LEU A 1 306 ? -3.107 -1.196 -17.099 1.00 87.12 306 LEU A O 1
ATOM 2393 N N . ASN A 1 307 ? -2.889 -3.294 -17.833 1.00 84.69 307 ASN A N 1
ATOM 2394 C CA . ASN A 1 307 ? -3.636 -3.084 -19.075 1.00 84.69 307 ASN A CA 1
ATOM 2395 C C . ASN A 1 307 ? -5.019 -2.438 -18.873 1.00 84.69 307 ASN A C 1
ATOM 2397 O O . ASN A 1 307 ? -5.453 -1.675 -19.728 1.00 84.69 307 ASN A O 1
ATOM 2401 N N . ASN A 1 308 ? -5.693 -2.697 -17.746 1.00 82.56 308 ASN A N 1
ATOM 2402 C CA . ASN A 1 308 ? -7.028 -2.144 -17.475 1.00 82.56 308 ASN A CA 1
ATOM 2403 C C . ASN A 1 308 ? -7.020 -0.824 -16.686 1.00 82.56 308 ASN A C 1
ATOM 2405 O O . ASN A 1 308 ? -8.093 -0.306 -16.383 1.00 82.56 308 ASN A O 1
ATOM 2409 N N . VAL A 1 309 ? -5.851 -0.313 -16.290 1.00 80.81 309 VAL A N 1
ATOM 2410 C CA . VAL A 1 309 ? -5.733 0.918 -15.483 1.00 80.81 309 VAL A CA 1
ATOM 2411 C C . VAL A 1 309 ? -4.853 1.985 -16.128 1.00 80.81 309 VAL A C 1
ATOM 2413 O O . VAL A 1 309 ? -4.922 3.142 -15.733 1.00 80.81 309 VAL A O 1
ATOM 2416 N N . MET A 1 310 ? -4.056 1.629 -17.137 1.00 73.62 310 MET A N 1
ATOM 2417 C CA . MET A 1 310 ? -3.297 2.603 -17.919 1.00 73.62 310 MET A CA 1
ATOM 2418 C C . MET A 1 310 ? -4.204 3.283 -18.941 1.00 73.62 310 MET A C 1
ATOM 2420 O O . MET A 1 310 ? -4.844 2.604 -19.745 1.00 73.62 310 MET A O 1
ATOM 2424 N N . GLY A 1 311 ? -4.181 4.616 -18.963 1.00 63.50 311 GLY A N 1
ATOM 2425 C CA . GLY A 1 311 ? -4.808 5.403 -20.021 1.00 63.50 311 GLY A CA 1
ATOM 2426 C C . GLY A 1 311 ? -4.263 5.059 -21.414 1.00 63.50 311 GLY A C 1
ATOM 2427 O O . GLY A 1 311 ? -3.176 4.477 -21.574 1.00 63.50 311 GLY A O 1
ATOM 2428 N N . ASP A 1 312 ? -5.031 5.410 -22.444 1.00 56.09 312 ASP A N 1
ATOM 2429 C CA . ASP A 1 312 ? -4.485 5.482 -23.792 1.00 56.09 312 ASP A CA 1
ATOM 2430 C C . ASP A 1 312 ? -3.578 6.722 -23.917 1.00 56.09 312 ASP A C 1
ATOM 2432 O O . ASP A 1 312 ? -3.640 7.657 -23.118 1.00 56.09 312 ASP A O 1
ATOM 2436 N N . ASN A 1 313 ? -2.700 6.736 -24.918 1.00 54.81 313 ASN A N 1
ATOM 2437 C CA . ASN A 1 313 ? -1.783 7.858 -25.139 1.00 54.81 313 ASN A CA 1
ATOM 2438 C C . ASN A 1 313 ? -2.501 9.132 -25.652 1.00 54.81 313 ASN A C 1
ATOM 2440 O O . ASN A 1 313 ? -1.829 10.028 -26.158 1.00 54.81 313 ASN A O 1
ATOM 2444 N N . SER A 1 314 ? -3.840 9.198 -25.619 1.00 47.12 314 SER A N 1
ATOM 2445 C CA . SER A 1 314 ? -4.628 10.300 -26.185 1.00 47.12 314 SER A CA 1
ATOM 2446 C C . SER A 1 314 ? -5.088 11.329 -25.149 1.00 47.12 314 SER A C 1
ATOM 2448 O O . SER A 1 314 ? -5.450 12.443 -25.526 1.00 47.12 314 SER A O 1
ATOM 2450 N N . THR A 1 315 ? -5.010 11.014 -23.852 1.00 45.41 315 THR A N 1
ATOM 2451 C CA . THR A 1 315 ? -5.356 11.951 -22.773 1.00 45.41 315 THR A CA 1
ATOM 2452 C C . THR A 1 315 ? -4.202 12.150 -21.794 1.00 45.41 315 THR A C 1
ATOM 2454 O O . THR A 1 315 ? -3.751 11.199 -21.160 1.00 45.41 315 THR A O 1
ATOM 2457 N N . ASN A 1 316 ? -3.795 13.410 -21.589 1.00 45.19 316 ASN A N 1
ATOM 2458 C CA . ASN A 1 316 ? -2.773 13.822 -20.609 1.00 45.19 316 ASN A CA 1
ATOM 2459 C C . ASN A 1 316 ? -3.117 13.461 -19.146 1.00 45.19 316 ASN A C 1
ATOM 2461 O O . ASN A 1 316 ? -2.284 13.634 -18.265 1.00 45.19 316 ASN A O 1
ATOM 2465 N N . ALA A 1 317 ? -4.328 12.960 -18.882 1.00 43.66 317 ALA A N 1
ATOM 2466 C CA . ALA A 1 317 ? -4.797 12.547 -17.561 1.00 43.66 317 ALA A CA 1
ATOM 2467 C C . ALA A 1 317 ? -4.109 11.272 -17.020 1.00 43.66 317 ALA A C 1
ATOM 2469 O O . ALA A 1 317 ? -4.272 10.944 -15.853 1.00 43.66 317 ALA A O 1
ATOM 2470 N N . GLY A 1 318 ? -3.343 10.550 -17.849 1.00 37.78 318 GLY A N 1
ATOM 2471 C CA . GLY A 1 318 ? -2.649 9.311 -17.473 1.00 37.78 318 GLY A CA 1
ATOM 2472 C C . GLY A 1 318 ? -1.153 9.450 -17.159 1.00 37.78 318 GLY A C 1
ATOM 2473 O O . GLY A 1 318 ? -0.469 8.432 -17.099 1.00 37.78 318 GLY A O 1
ATOM 2474 N N . HIS A 1 319 ? -0.624 10.670 -17.016 1.00 35.84 319 HIS A N 1
ATOM 2475 C CA . HIS A 1 319 ? 0.789 10.926 -16.694 1.00 35.84 319 HIS A CA 1
ATOM 2476 C C . HIS A 1 319 ? 1.044 11.016 -15.180 1.00 35.84 319 HIS A C 1
ATOM 2478 O O . HIS A 1 319 ? 1.618 11.997 -14.707 1.00 35.84 319 HIS A O 1
ATOM 2484 N N . LEU A 1 320 ? 0.607 10.000 -14.433 1.00 35.16 320 LEU A N 1
ATOM 2485 C CA . LEU A 1 320 ? 1.100 9.738 -13.076 1.00 35.16 320 LEU A CA 1
ATOM 2486 C C . LEU A 1 320 ? 2.287 8.771 -13.126 1.00 35.16 320 LEU A C 1
ATOM 2488 O O . LEU A 1 320 ? 2.214 7.788 -13.902 1.00 35.16 320 LEU A O 1
#

Foldseek 3Di:
DVVVVDCPPPDAEPCPPNALDWDADPVGDTHGHHPDDPVDPDDDDDQDDDPPPCSLVVVLSSQVSQQVPDDPAGAFAEAEDADCSCVVVLVVVLVVDDPVLSLQGDEAADALALLLADALFDADQPDLAHDPVSLVSSLVVLQQLQQDLVVRGHFPNVLSSVLSSVLQVVQSCCCRPPPNAQDDPPPDPVLVVLCVVLVVVVVDDPVCNRRHHLSNSLVVCVVSVVNVSSSLSSLRRTDFLVSSLVSLPDPVNCVVQVCPATVPDNHGSSVSSSVSSVVCLVRRSNHGGGDNDDRDPSHRHYYYHCNNPADDPPDSPRPD

Organism: NCBI:txid46678

pLDDT: mean 89.81, std 10.23, range [35.16, 98.25]

Secondary structure (DSSP, 8-state):
-GGGGS-TTSPPPTTTTT--EEEE-TT--EEEE-SS-TT-S---------TTSSHHHHHHHHHHHHHHT-SSSPPPEEEEESSTHHHHHHHHHHHTS-GGGGGGEEEEE--SSGGG---TT---TT-SS--HHHHHHHHHHHHHTT-BTTTTB-TTHHHHHHHHHHHHHHHHHIIIIISPPBP-TTSSHHHHHHHHHTT-GGGS-HHHHHH-BHHHHHHHHHHTT-HHHHHHHHHHHS--HHHHHHHHT-HHHHHHHTTPBPTTSSSBHHHHHHHHHHHHHHH-TTTSS-------TT--EEEEE-TTTSPPTT-GGG--